Protein AF-0000000066051427 (afdb_homodimer)

Organism: Salinispora tropica (strain ATCC BAA-916 / DSM 44818 / JCM 13857 / NBRC 105044 / CNB-440) (NCBI:txid369723)

Radius of gyration: 18.46 Å; Cα contacts (8 Å, |Δi|>4): 337; chains: 2; bounding box: 32×56×47 Å

InterPro domains:
  IPR006027 NusB/RsmB/TIM44 [PF01029] (5-131)
  IPR011605 NusB antitermination factor [MF_00073] (2-135)
  IPR011605 NusB antitermination factor [PTHR11078] (44-132)
  IPR011605 NusB antitermination factor [TIGR01951] (4-132)
  IPR035926 NusB-like superfamily [G3DSA:1.10.940.10] (2-136)
  IPR035926 NusB-like superfamily [SSF48013] (4-130)

pLDDT: mean 93.4, std 7.74, range [59.66, 98.81]

Sequence (272 aa):
MPARRKARKRALDVLFEADLRGRPPVEVLAGYVERIEKPRPEHLGYAVGLVEGVAARLDRVDELIASYAEGWTLDRMPTVDRNLARIAVYELLYVDEIDDAVAISEAVELARQMSTDDSPRFLNGLLGRIAEYATRMPARRKARKRALDVLFEADLRGRPPVEVLAGYVERIEKPRPEHLGYAVGLVEGVAARLDRVDELIASYAEGWTLDRMPTVDRNLARIAVYELLYVDEIDDAVAISEAVELARQMSTDDSPRFLNGLLGRIAEYATR

Nearest PDB structures (foldseek):
  1eyv-assembly1_A  TM=9.218E-01  e=2.833E-09  Mycobacterium tuberculosis
  1tzw-assembly1_A  TM=9.018E-01  e=1.949E-07  Thermotoga maritima
  3imq-assembly1_A  TM=9.101E-01  e=1.539E-06  Escherichia coli K-12
  4eya-assembly1_A  TM=8.721E-01  e=3.096E-05  Aquifex aeolicus VF5
  2jr0-assembly1_A  TM=8.086E-01  e=7.505E-05  Aquifex aeolicus

Solvent-accessible surface area (backbone atoms only — not comparable to full-atom values): 14466 Å² total; per-residue (Å²): 128,60,54,66,60,56,13,50,48,52,25,45,45,39,48,48,44,12,63,71,67,71,47,61,41,61,64,43,40,53,47,51,58,72,37,52,61,80,81,62,62,85,34,48,64,57,16,50,49,48,41,48,50,34,60,75,39,39,69,61,46,49,49,52,52,39,72,56,34,78,100,44,55,66,87,63,41,29,47,64,58,46,46,40,48,40,52,30,49,41,37,56,69,73,36,84,89,51,54,58,70,55,41,45,50,52,38,22,52,52,25,59,75,44,34,41,89,58,38,26,61,50,48,42,53,37,48,49,50,42,54,64,61,67,61,94,130,59,54,67,58,55,13,50,49,52,26,45,43,38,49,49,45,12,63,71,68,71,46,61,42,63,64,45,40,54,46,53,57,72,37,52,60,80,81,61,62,85,34,47,62,58,15,50,48,49,42,50,50,35,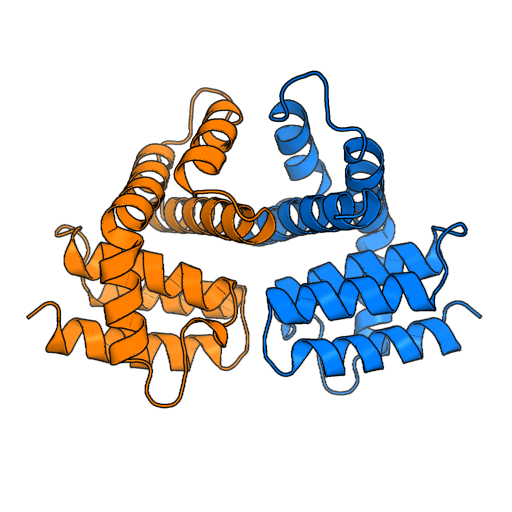58,76,40,39,70,62,48,49,47,53,52,40,72,55,32,78,99,45,55,66,87,61,39,27,46,65,57,45,46,40,49,41,53,31,49,42,36,57,70,72,35,83,89,51,54,59,69,54,40,45,49,52,38,22,53,53,24,60,76,43,35,40,88,58,38,26,62,50,47,43,54,37,48,49,52,43,55,64,63,66,60,97

Secondary structure (DSSP, 8-state):
--HHHHHHHHHHHHHHHHHHHT--HHHHHHHHHHHSPSSPPTTHHHHHHHHHHHHHTHHHHHHHHHHHSTT--GGGS-HHHHHHHHHHHHHHHH-TTS-HHHHHHHHHHHHHHHS-TTHHHHHHHHHHHHHHHT--/--HHHHHHHHHHHHHHHHHHHT--HHHHHHHHHHHSPSSPPTTHHHHHHHHHHHHHTHHHHHHHHHHHSTT--GGGS-HHHHHHHHHHHHHHHH-TTS-HHHHHHHHHHHHHHHS-TTHHHHHHHHHHHHHHHT--

Foldseek 3Di:
DDLQLVLLVLLLVLQLVCVVVVHQSLVSLVVVVVPADPPHDPSPVVSNVLSVLLSVCVVVLLVLLQVQQPPDHLVPDDSSLSSLSSSLLSCLAPPVVDDNVRSQVSSLVVCVVPHDPCSNVSSNRSSVVCSVPPSD/DDLQLVLLVLLLVLQLVCVVVVHQSLVSLVVVVVPADPPHDPSPVVSNVLSVLLSVCVVVLQVLLQVQQPPDHLVPDDSSLSSLSSSLLSCLAPPVVDDNVRSQVSSLVVCVVPHDPCSNVSSNRSSVVCSVPPSD

Structure (mmCIF, N/CA/C/O backbone):
data_AF-0000000066051427-model_v1
#
loop_
_entity.id
_entity.type
_entity.pdbx_description
1 polymer 'Transcription antitermination protein NusB'
#
loop_
_atom_site.group_PDB
_atom_site.id
_atom_site.type_symbol
_atom_site.label_atom_id
_atom_site.label_alt_id
_atom_site.label_comp_id
_atom_site.label_asym_id
_atom_site.label_entity_id
_atom_site.label_seq_id
_atom_site.pdbx_PDB_ins_code
_atom_site.Cartn_x
_atom_site.Cartn_y
_atom_site.Cartn_z
_atom_site.occupancy
_atom_site.B_iso_or_equiv
_atom_site.auth_seq_id
_atom_site.auth_comp_id
_atom_site.auth_asym_id
_atom_site.auth_atom_id
_atom_site.pdbx_PDB_model_num
ATOM 1 N N . MET A 1 1 ? -18.047 7.895 4.402 1 63.5 1 MET A N 1
ATOM 2 C CA . MET A 1 1 ? -16.75 8.398 4.844 1 63.5 1 MET A CA 1
ATOM 3 C C . MET A 1 1 ? -16.641 9.898 4.605 1 63.5 1 MET A C 1
ATOM 5 O O . MET A 1 1 ? -17.109 10.406 3.586 1 63.5 1 MET A O 1
ATOM 9 N N . PRO A 1 2 ? -16.125 10.609 5.621 1 77.31 2 PRO A N 1
ATOM 10 C CA . PRO A 1 2 ? -15.953 12.047 5.406 1 77.31 2 PRO A CA 1
ATOM 11 C C . PRO A 1 2 ? -15.047 12.359 4.219 1 77.31 2 PRO A C 1
ATOM 13 O O . PRO A 1 2 ? -14.141 11.578 3.902 1 77.31 2 PRO A O 1
ATOM 16 N N . ALA A 1 3 ? -15.297 13.375 3.623 1 83.94 3 ALA A N 1
ATOM 17 C CA . ALA A 1 3 ? -14.633 13.789 2.389 1 83.94 3 ALA A CA 1
ATOM 18 C C . ALA A 1 3 ? -13.117 13.844 2.564 1 83.94 3 ALA A C 1
ATOM 20 O O . ALA A 1 3 ? -12.375 13.375 1.701 1 83.94 3 ALA A O 1
ATOM 21 N N . ARG A 1 4 ? -12.734 14.375 3.65 1 90.94 4 ARG A N 1
ATOM 22 C CA . ARG A 1 4 ? -11.297 14.5 3.871 1 90.94 4 ARG A CA 1
ATOM 23 C C . ARG A 1 4 ? -10.648 13.133 4.08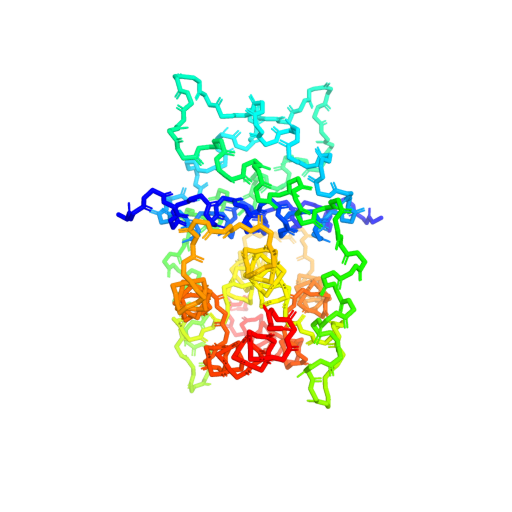6 1 90.94 4 ARG A C 1
ATOM 25 O O . ARG A 1 4 ? -9.492 12.922 3.719 1 90.94 4 ARG A O 1
ATOM 32 N N . ARG A 1 5 ? -11.297 12.195 4.711 1 94.38 5 ARG A N 1
ATOM 33 C CA . ARG A 1 5 ? -10.773 10.844 4.871 1 94.38 5 ARG A CA 1
ATOM 34 C C . ARG A 1 5 ? -10.57 10.164 3.52 1 94.38 5 ARG A C 1
ATOM 36 O O . ARG A 1 5 ? -9.547 9.516 3.295 1 94.38 5 ARG A O 1
ATOM 43 N N . LYS A 1 6 ? -11.531 10.305 2.611 1 94.69 6 LYS A N 1
ATOM 44 C CA . LYS A 1 6 ? -11.398 9.766 1.259 1 94.69 6 LYS A CA 1
ATOM 45 C C . LYS A 1 6 ? -10.195 10.383 0.543 1 94.69 6 LYS A C 1
ATOM 47 O O . LYS A 1 6 ? -9.484 9.695 -0.19 1 94.69 6 LYS A O 1
ATOM 52 N N . ALA A 1 7 ? -10.008 11.672 0.758 1 96.69 7 ALA A N 1
ATOM 53 C CA . ALA A 1 7 ? -8.867 12.375 0.161 1 96.69 7 ALA A CA 1
ATOM 54 C C . ALA A 1 7 ? -7.547 11.82 0.685 1 96.69 7 ALA A C 1
ATOM 56 O O . ALA A 1 7 ? -6.598 11.641 -0.079 1 96.69 7 ALA A O 1
ATOM 57 N N . ARG A 1 8 ? -7.508 11.562 1.977 1 98.19 8 ARG A N 1
ATOM 58 C CA . ARG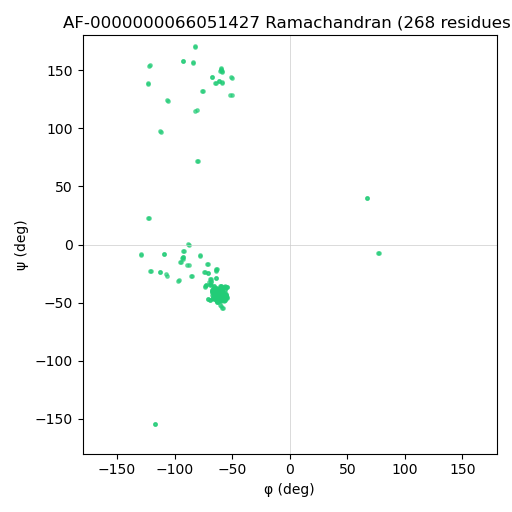 A 1 8 ? -6.309 10.984 2.574 1 98.19 8 ARG A CA 1
ATOM 59 C C . ARG A 1 8 ? -6.016 9.602 1.993 1 98.19 8 ARG A C 1
ATOM 61 O O . ARG A 1 8 ? -4.859 9.258 1.746 1 98.19 8 ARG A O 1
ATOM 68 N N . LYS A 1 9 ? -7.035 8.82 1.784 1 97.38 9 LYS A N 1
ATOM 69 C CA . LYS A 1 9 ? -6.867 7.504 1.182 1 97.38 9 LYS A CA 1
ATOM 70 C C . LYS A 1 9 ? -6.305 7.613 -0.234 1 97.38 9 LYS A C 1
ATOM 72 O O . LYS A 1 9 ? -5.414 6.852 -0.615 1 97.38 9 LYS A O 1
ATOM 77 N N . ARG A 1 10 ? -6.812 8.562 -1.004 1 95.56 10 ARG A N 1
ATOM 78 C CA . ARG A 1 10 ? -6.312 8.766 -2.359 1 95.56 10 ARG A CA 1
ATOM 79 C C . ARG A 1 10 ? -4.859 9.227 -2.344 1 95.56 10 ARG A C 1
ATOM 81 O O . ARG A 1 10 ? -4.051 8.781 -3.164 1 95.56 10 ARG A O 1
ATOM 88 N N . ALA A 1 11 ? -4.555 10.141 -1.431 1 98.38 11 ALA A N 1
ATOM 89 C CA . ALA A 1 11 ? -3.172 10.594 -1.302 1 98.38 11 ALA A CA 1
ATOM 90 C C . ALA A 1 11 ? -2.246 9.438 -0.941 1 98.38 11 ALA A C 1
ATOM 92 O O . ALA A 1 11 ? -1.155 9.305 -1.503 1 98.38 11 ALA A O 1
ATOM 93 N N . LEU A 1 12 ? -2.73 8.57 0.003 1 98.62 12 LEU A N 1
ATOM 94 C CA . LEU A 1 12 ? -1.96 7.395 0.397 1 98.62 12 LEU A CA 1
ATOM 95 C C . LEU A 1 12 ? -1.717 6.477 -0.797 1 98.62 12 LEU A C 1
ATOM 97 O O . LEU A 1 12 ? -0.614 5.953 -0.966 1 98.62 12 LEU A O 1
ATOM 101 N N . ASP A 1 13 ? -2.715 6.285 -1.609 1 96.81 13 ASP A N 1
ATOM 102 C CA . ASP A 1 13 ? -2.594 5.445 -2.797 1 96.81 13 ASP A CA 1
ATOM 103 C C . ASP A 1 13 ? -1.515 5.977 -3.738 1 96.81 13 ASP A C 1
ATOM 105 O O . ASP A 1 13 ? -0.667 5.219 -4.211 1 96.81 13 ASP A O 1
ATOM 109 N N . VAL A 1 14 ? -1.503 7.281 -3.98 1 97 14 VAL A N 1
ATOM 110 C CA . VAL A 1 14 ? -0.553 7.91 -4.895 1 97 14 VAL A CA 1
ATOM 111 C C . VAL A 1 14 ? 0.861 7.793 -4.328 1 97 14 VAL A C 1
ATOM 113 O O . VAL A 1 14 ? 1.798 7.445 -5.055 1 97 14 VAL A O 1
ATOM 116 N N . LEU A 1 15 ? 1.021 8.102 -3.043 1 98.5 15 LEU A N 1
ATOM 117 C CA . LEU A 1 15 ? 2.344 8.055 -2.428 1 98.5 15 LEU A CA 1
ATOM 118 C C . LEU A 1 15 ? 2.871 6.621 -2.393 1 98.5 15 LEU A C 1
ATOM 120 O O . LEU A 1 15 ? 4.062 6.391 -2.605 1 98.5 15 LEU A O 1
ATOM 124 N N . PHE A 1 16 ? 2.016 5.637 -2.156 1 98.12 16 PHE A N 1
ATOM 125 C CA . PHE A 1 16 ? 2.389 4.23 -2.17 1 98.12 16 PHE A CA 1
ATOM 126 C C . PHE A 1 16 ? 2.863 3.807 -3.555 1 98.12 16 PHE A C 1
ATOM 128 O O . PHE A 1 16 ? 3.896 3.15 -3.689 1 98.12 16 PHE A O 1
ATOM 135 N N . GLU A 1 17 ? 2.055 4.16 -4.551 1 96.62 17 GLU A N 1
ATOM 136 C CA . GLU A 1 17 ? 2.432 3.844 -5.926 1 96.62 17 GLU A CA 1
ATOM 137 C C . GLU A 1 17 ? 3.779 4.465 -6.285 1 96.62 17 GLU A C 1
ATOM 139 O O . GLU A 1 17 ? 4.59 3.846 -6.973 1 96.62 17 GLU A O 1
ATOM 144 N N . ALA A 1 18 ? 3.984 5.707 -5.855 1 97.12 18 ALA A N 1
ATOM 145 C CA . ALA A 1 18 ? 5.258 6.379 -6.094 1 97.12 18 ALA A CA 1
ATOM 146 C C . ALA A 1 18 ? 6.418 5.578 -5.504 1 97.12 18 ALA A C 1
ATOM 148 O O . ALA A 1 18 ? 7.453 5.402 -6.152 1 97.12 18 ALA A O 1
ATOM 149 N N . ASP A 1 19 ? 6.25 5.07 -4.289 1 95.94 19 ASP A N 1
ATOM 150 C CA . ASP A 1 19 ? 7.262 4.234 -3.65 1 95.94 19 ASP A CA 1
ATOM 151 C C . ASP A 1 19 ? 7.488 2.945 -4.438 1 95.94 19 ASP A C 1
ATOM 153 O O . ASP A 1 19 ? 8.633 2.525 -4.633 1 95.94 19 ASP A O 1
ATOM 157 N N . LEU A 1 20 ? 6.395 2.348 -4.875 1 95.12 20 LEU A N 1
ATOM 158 C CA . LEU A 1 20 ? 6.453 1.096 -5.621 1 95.12 20 LEU A CA 1
ATOM 159 C C . LEU A 1 20 ? 7.258 1.268 -6.906 1 95.12 20 LEU A C 1
ATOM 161 O O . LEU A 1 20 ? 8.023 0.377 -7.289 1 95.12 20 LEU A O 1
ATOM 165 N N . ARG A 1 21 ? 7.078 2.391 -7.484 1 92.06 21 ARG A N 1
ATOM 166 C CA . ARG A 1 21 ? 7.645 2.613 -8.812 1 92.06 21 ARG A CA 1
ATOM 167 C C . ARG A 1 21 ? 9 3.307 -8.719 1 92.06 21 ARG A C 1
ATOM 169 O O . ARG A 1 21 ? 9.734 3.375 -9.703 1 92.06 21 ARG A O 1
ATOM 176 N N . GLY A 1 22 ? 9.297 3.84 -7.59 1 94.25 22 GLY A N 1
ATOM 177 C CA . GLY A 1 22 ? 10.508 4.633 -7.469 1 94.25 22 GLY A CA 1
ATOM 178 C C . GLY A 1 22 ? 10.461 5.918 -8.266 1 94.25 22 GLY A C 1
ATOM 179 O O . GLY A 1 22 ? 11.43 6.262 -8.961 1 94.25 22 GLY A O 1
ATOM 180 N N . ARG A 1 23 ? 9.32 6.602 -8.281 1 94.62 23 ARG A N 1
ATOM 181 C CA . ARG A 1 23 ? 9.109 7.855 -9 1 94.62 23 ARG A CA 1
ATOM 182 C C . ARG A 1 23 ? 8.672 8.969 -8.055 1 94.62 23 ARG A C 1
ATOM 184 O O . ARG A 1 23 ? 8.125 8.695 -6.98 1 94.62 23 ARG A O 1
ATOM 191 N N . PRO A 1 24 ? 8.961 10.219 -8.445 1 96.5 24 PRO A N 1
ATOM 192 C CA . PRO A 1 24 ? 8.445 11.312 -7.625 1 96.5 24 PRO A CA 1
ATOM 193 C C . PRO A 1 24 ? 6.922 11.305 -7.508 1 96.5 24 PRO A C 1
ATOM 195 O O . PRO A 1 24 ? 6.227 11.094 -8.5 1 96.5 24 PRO A O 1
ATOM 198 N N . PRO A 1 25 ? 6.398 11.578 -6.363 1 98 25 PRO A N 1
ATOM 199 C CA . PRO A 1 25 ? 4.949 11.531 -6.152 1 98 25 PRO A CA 1
ATOM 200 C C . PRO A 1 25 ? 4.18 12.398 -7.141 1 98 25 PRO A C 1
ATOM 202 O O . PRO A 1 25 ? 3.1 12.016 -7.598 1 98 25 PRO A O 1
ATOM 205 N N . VAL A 1 26 ? 4.738 13.547 -7.488 1 97.19 26 VAL A N 1
ATOM 206 C CA . VAL A 1 26 ? 4.023 14.484 -8.344 1 97.19 26 VAL A CA 1
ATOM 207 C C . VAL A 1 26 ? 3.877 13.898 -9.75 1 97.19 26 VAL A C 1
ATOM 209 O O . VAL A 1 26 ? 2.887 14.156 -10.438 1 97.19 26 VAL A O 1
ATOM 212 N N . GLU A 1 27 ? 4.828 13.102 -10.203 1 94.69 27 GLU A N 1
ATOM 213 C CA . GLU A 1 27 ? 4.719 12.422 -11.492 1 94.69 27 GLU A CA 1
ATOM 214 C C . GLU A 1 27 ? 3.609 11.375 -11.469 1 94.69 27 GLU A C 1
ATOM 216 O O . GLU A 1 27 ? 2.834 11.266 -12.422 1 94.69 27 GLU A O 1
ATOM 221 N N . VAL A 1 28 ? 3.551 10.641 -10.43 1 94.25 28 VAL A N 1
ATOM 222 C CA . VAL A 1 28 ? 2.514 9.633 -10.266 1 94.25 28 VAL A CA 1
ATOM 223 C C . VAL A 1 28 ? 1.147 10.305 -10.156 1 94.25 28 VAL A C 1
ATOM 225 O O . VAL A 1 28 ? 0.166 9.828 -10.734 1 94.25 28 VAL A O 1
ATOM 228 N N . LEU A 1 29 ? 1.107 11.438 -9.445 1 95.62 29 LEU A N 1
ATOM 229 C CA . LEU A 1 29 ? -0.121 12.195 -9.242 1 95.62 29 LEU A CA 1
ATOM 230 C C . LEU A 1 29 ? -0.705 12.648 -10.578 1 95.62 29 LEU A C 1
ATOM 232 O O . LEU A 1 29 ? -1.922 12.602 -10.773 1 95.62 29 LEU A O 1
ATOM 236 N N . ALA A 1 30 ? 0.135 13.125 -11.445 1 90.75 30 ALA A N 1
ATOM 237 C CA . ALA A 1 30 ? -0.317 13.609 -12.742 1 90.75 30 ALA A CA 1
ATOM 238 C C . ALA A 1 30 ? -1.083 12.523 -13.5 1 90.75 30 ALA A C 1
ATOM 240 O O . ALA A 1 30 ? -2.17 12.773 -14.023 1 90.75 30 ALA A O 1
ATOM 241 N N . GLY A 1 31 ? -0.517 11.359 -13.531 1 84.19 31 GLY A N 1
ATOM 242 C CA . GLY A 1 31 ? -1.201 10.242 -14.172 1 84.19 31 GLY A CA 1
ATOM 243 C C . GLY A 1 31 ? -2.471 9.828 -13.453 1 84.19 31 GLY A C 1
ATOM 244 O O . GLY A 1 31 ? -3.461 9.469 -14.086 1 84.19 31 GLY A O 1
ATOM 245 N N . TYR A 1 32 ? -2.436 9.914 -12.164 1 86.38 32 TYR A N 1
ATOM 246 C CA . TYR A 1 32 ? -3.568 9.555 -11.32 1 86.38 32 TYR A CA 1
ATOM 247 C C . TYR A 1 32 ? -4.766 10.461 -11.602 1 86.38 32 TYR A C 1
ATOM 249 O O . TYR A 1 32 ? -5.887 9.977 -11.758 1 86.38 32 TYR A O 1
ATOM 257 N N . VAL A 1 33 ? -4.535 11.766 -11.641 1 87.25 33 VAL A N 1
ATOM 258 C CA . VAL A 1 33 ? -5.59 12.75 -11.836 1 87.25 33 VAL A CA 1
ATOM 259 C C . VAL A 1 33 ? -6.176 12.609 -13.234 1 87.25 33 VAL A C 1
ATOM 261 O O . VAL A 1 33 ? -7.387 12.75 -13.422 1 87.25 33 VAL A O 1
ATOM 264 N N . GLU A 1 34 ? -5.398 12.359 -14.125 1 79.81 34 GLU A N 1
ATOM 265 C CA . GLU A 1 34 ? -5.844 12.211 -15.508 1 79.81 34 GLU A CA 1
ATOM 266 C C . GLU A 1 34 ? -6.789 11.016 -15.656 1 79.81 34 GLU A C 1
ATOM 268 O O . GLU A 1 34 ? -7.664 11.016 -16.516 1 79.81 34 GLU A O 1
ATOM 273 N N . ARG A 1 35 ? -6.676 10.086 -14.656 1 71.5 35 ARG A N 1
ATOM 274 C CA . ARG A 1 35 ? -7.418 8.828 -14.727 1 71.5 35 ARG A CA 1
ATOM 275 C C . ARG A 1 35 ? -8.812 8.984 -14.117 1 71.5 35 ARG A C 1
ATOM 277 O O . ARG A 1 35 ? -9.688 8.148 -14.336 1 71.5 35 ARG A O 1
ATOM 284 N N . ILE A 1 36 ? -8.953 10.008 -13.375 1 76.62 36 ILE A N 1
ATOM 285 C CA . ILE A 1 36 ? -10.227 10.172 -12.68 1 76.62 36 ILE A CA 1
ATOM 286 C C . ILE A 1 36 ? -11.25 10.797 -13.625 1 76.62 36 ILE A C 1
ATOM 288 O O . ILE A 1 36 ? -11.016 11.875 -14.172 1 76.62 36 ILE A O 1
ATOM 292 N N . GLU A 1 37 ? -12.203 9.938 -13.844 1 72 37 GLU A N 1
ATOM 293 C CA . GLU A 1 37 ? -13.25 10.406 -14.742 1 72 37 GLU A CA 1
ATOM 294 C C . GLU A 1 37 ? -13.93 11.656 -14.195 1 72 37 GLU A C 1
ATOM 296 O O . GLU A 1 37 ? -14.023 11.836 -12.977 1 72 37 GLU A O 1
ATOM 301 N N . LYS A 1 38 ? -14.375 12.43 -15.156 1 75.25 38 LYS A N 1
ATOM 302 C CA . LYS A 1 38 ? -15.18 13.586 -14.781 1 75.25 38 LYS A CA 1
ATOM 303 C C . LYS A 1 38 ? -16.641 13.203 -14.578 1 75.25 38 LYS A C 1
ATOM 305 O O . LYS A 1 38 ? -17.156 12.312 -15.266 1 75.25 38 LYS A O 1
ATOM 310 N N . PRO A 1 39 ? -17.406 13.977 -13.797 1 78.69 39 PRO A N 1
ATOM 311 C CA . PRO A 1 39 ? -16.891 15.031 -12.93 1 78.69 39 PRO A CA 1
ATOM 312 C C . PRO A 1 39 ? -16.016 14.492 -11.805 1 78.69 39 PRO A C 1
ATOM 314 O O . PRO A 1 39 ? -16.297 13.438 -11.242 1 78.69 39 PRO A O 1
ATOM 317 N N . ARG A 1 40 ? -15.047 15.102 -11.547 1 85 40 ARG A N 1
ATOM 318 C CA . ARG A 1 40 ? -14.086 14.695 -10.523 1 85 40 ARG A CA 1
ATOM 319 C C . ARG A 1 40 ? -14.695 14.789 -9.125 1 85 40 ARG A C 1
ATOM 321 O O . ARG A 1 40 ? -15.484 15.695 -8.852 1 85 40 ARG A O 1
ATOM 328 N N . PRO A 1 41 ? -14.289 13.836 -8.336 1 85.5 41 PRO A N 1
ATOM 329 C CA . PRO A 1 41 ? -14.82 13.883 -6.977 1 85.5 41 PRO A CA 1
ATOM 330 C C . PRO A 1 41 ? -14.453 15.172 -6.242 1 85.5 41 PRO A C 1
ATOM 332 O O . PRO A 1 41 ? -13.375 15.734 -6.473 1 85.5 41 PRO A O 1
ATOM 335 N N . GLU A 1 42 ? -15.305 15.539 -5.332 1 83.94 42 GLU A N 1
ATOM 336 C CA . GLU A 1 42 ? -15.141 16.781 -4.59 1 83.94 42 GLU A CA 1
ATOM 337 C C . GLU A 1 42 ? -13.875 16.75 -3.738 1 83.94 42 GLU A C 1
ATOM 339 O O . GLU A 1 42 ? -13.242 17.797 -3.523 1 83.94 42 GLU A O 1
ATOM 344 N N . HIS A 1 43 ? -13.523 15.555 -3.355 1 90.25 43 HIS A N 1
ATOM 345 C CA . HIS A 1 43 ? -12.414 15.453 -2.418 1 90.25 43 HIS A CA 1
ATOM 346 C C . HIS A 1 43 ? -11.078 15.383 -3.154 1 90.25 43 HIS A C 1
ATOM 348 O O . HIS A 1 43 ? -10.023 15.359 -2.525 1 90.25 43 HIS A O 1
ATOM 354 N N . LEU A 1 44 ? -11.094 15.422 -4.469 1 92.56 44 LEU A N 1
ATOM 355 C CA . LEU A 1 44 ? -9.883 15.25 -5.258 1 92.56 44 LEU A CA 1
ATOM 356 C C . LEU A 1 44 ? -8.914 16.406 -5.023 1 92.56 44 LEU A C 1
ATOM 358 O O . LEU A 1 44 ? -7.695 16.203 -4.969 1 92.56 44 LEU A O 1
ATOM 362 N N . GLY A 1 45 ? -9.469 17.641 -4.938 1 94.25 45 GLY A N 1
ATOM 363 C CA . GLY A 1 45 ? -8.633 18.797 -4.703 1 94.25 45 GLY A CA 1
ATOM 364 C C . GLY A 1 45 ? -7.762 18.672 -3.467 1 94.25 45 GLY A C 1
ATOM 365 O O . GLY A 1 45 ? -6.566 18.984 -3.506 1 94.25 45 GLY A O 1
ATOM 366 N N . TYR A 1 46 ? -8.391 18.219 -2.418 1 96.62 46 TYR A N 1
ATOM 367 C CA . TYR A 1 46 ? -7.637 18.062 -1.18 1 96.62 46 TYR A CA 1
ATOM 368 C C . TYR A 1 46 ? -6.594 16.969 -1.304 1 96.62 46 TYR A C 1
ATOM 370 O O . TYR A 1 46 ? -5.48 17.094 -0.787 1 96.62 46 TYR A O 1
ATOM 378 N N . ALA A 1 47 ? -6.879 15.828 -1.96 1 97.19 47 ALA A N 1
ATOM 379 C CA . ALA A 1 47 ? -5.918 14.75 -2.191 1 97.19 47 ALA A CA 1
ATOM 380 C C . ALA A 1 47 ? -4.707 15.258 -2.973 1 97.19 47 ALA A C 1
ATOM 382 O O . ALA A 1 47 ? -3.566 14.938 -2.629 1 97.19 47 ALA A O 1
ATOM 383 N N . VAL A 1 48 ? -5.008 16.047 -4 1 97.31 48 VAL A N 1
ATOM 384 C CA . VAL A 1 48 ? -3.949 16.641 -4.816 1 97.31 48 VAL A CA 1
ATOM 385 C C . VAL A 1 48 ? -3.078 17.547 -3.953 1 97.31 48 VAL A C 1
ATOM 387 O O . VAL A 1 48 ? -1.848 17.469 -4.008 1 97.31 48 VAL A O 1
ATOM 390 N N . GLY A 1 49 ? -3.74 18.359 -3.17 1 97.81 49 GLY A N 1
ATOM 391 C CA . GLY A 1 49 ? -3.016 19.234 -2.268 1 97.81 49 GLY A CA 1
ATOM 392 C C . GLY A 1 49 ? -2.127 18.5 -1.291 1 97.81 49 GLY A C 1
ATOM 393 O O . GLY A 1 49 ? -0.997 18.906 -1.027 1 97.81 49 GLY A O 1
ATOM 394 N N . LEU A 1 50 ? -2.596 17.375 -0.769 1 98.5 50 LEU A N 1
ATOM 395 C CA . LEU A 1 50 ? -1.821 16.562 0.167 1 98.5 50 LEU A CA 1
ATOM 396 C C . LEU A 1 50 ? -0.576 15.992 -0.506 1 98.5 50 LEU A C 1
ATOM 398 O O . LEU A 1 50 ? 0.525 16.078 0.04 1 98.5 50 LEU A O 1
ATOM 402 N N . VAL A 1 51 ? -0.75 15.422 -1.712 1 98.75 51 VAL A N 1
ATOM 403 C CA . VAL A 1 51 ? 0.362 14.781 -2.412 1 98.75 51 VAL A CA 1
ATOM 404 C C . VAL A 1 51 ? 1.394 15.836 -2.807 1 98.75 51 VAL A C 1
ATOM 406 O O . VAL A 1 51 ? 2.592 15.664 -2.578 1 98.75 51 VAL A O 1
ATOM 409 N N . GLU A 1 52 ? 0.952 16.969 -3.361 1 98.69 52 GLU A N 1
ATOM 410 C CA . GLU A 1 52 ? 1.851 18.047 -3.764 1 98.69 52 GLU A CA 1
ATOM 411 C C . GLU A 1 52 ? 2.559 18.641 -2.555 1 98.69 52 GLU A C 1
ATOM 413 O O . GLU A 1 52 ? 3.75 18.953 -2.617 1 98.69 52 GLU A O 1
ATOM 418 N N . GLY A 1 53 ? 1.791 18.875 -1.504 1 98.69 53 GLY A N 1
ATOM 419 C CA . GLY A 1 53 ? 2.365 19.422 -0.286 1 98.69 53 GLY A CA 1
ATOM 420 C C . GLY A 1 53 ? 3.445 18.547 0.315 1 98.69 53 GLY A C 1
ATOM 421 O O . GLY A 1 53 ? 4.535 19.016 0.634 1 98.69 53 GLY A O 1
ATOM 422 N N . VAL A 1 54 ? 3.166 17.219 0.465 1 98.81 54 VAL A N 1
ATOM 423 C CA . VAL A 1 54 ? 4.145 16.266 0.981 1 98.81 54 VAL A CA 1
ATOM 424 C C . VAL A 1 54 ? 5.375 16.25 0.078 1 98.81 54 VAL A C 1
ATOM 426 O O . VAL A 1 54 ? 6.508 16.312 0.562 1 98.81 54 VAL A O 1
ATOM 429 N N . ALA A 1 55 ? 5.152 16.203 -1.238 1 98.69 55 ALA A N 1
ATOM 430 C CA . ALA A 1 55 ? 6.254 16.156 -2.199 1 98.69 55 ALA A CA 1
ATOM 431 C C . ALA A 1 55 ? 7.133 17.391 -2.102 1 98.69 55 ALA A C 1
ATOM 433 O O . ALA A 1 55 ? 8.359 17.297 -2.152 1 98.69 55 ALA A O 1
ATOM 434 N N . ALA A 1 56 ? 6.555 18.547 -1.936 1 98.44 56 ALA A N 1
ATOM 435 C CA . ALA A 1 56 ? 7.273 19.828 -1.915 1 98.44 56 ALA A CA 1
ATOM 436 C C . ALA A 1 56 ? 8.109 19.969 -0.648 1 98.44 56 ALA A C 1
ATOM 438 O O . ALA A 1 56 ? 9.094 20.703 -0.626 1 98.44 56 ALA A O 1
ATOM 439 N N . ARG A 1 57 ? 7.727 19.266 0.414 1 98.06 57 ARG A N 1
ATOM 440 C CA . ARG A 1 57 ? 8.391 19.406 1.705 1 98.06 57 ARG A CA 1
ATOM 441 C C . ARG A 1 57 ? 8.93 18.062 2.197 1 98.06 57 ARG A C 1
ATOM 443 O O . ARG A 1 57 ? 9.047 17.844 3.402 1 98.06 57 ARG A O 1
ATOM 450 N N . LEU A 1 58 ? 9.133 17.188 1.324 1 98 58 LEU A N 1
ATOM 451 C CA . LEU A 1 58 ? 9.438 15.789 1.652 1 98 58 LEU A CA 1
ATOM 452 C C . LEU A 1 58 ? 10.648 15.703 2.57 1 98 58 LEU A C 1
ATOM 454 O O . LEU A 1 58 ? 10.648 14.938 3.539 1 98 58 LEU A O 1
ATOM 458 N N . ASP A 1 59 ? 11.703 16.469 2.277 1 97.19 59 ASP A N 1
ATOM 459 C CA . ASP A 1 59 ? 12.922 16.438 3.082 1 97.19 59 ASP A CA 1
ATOM 460 C C . ASP A 1 59 ? 12.641 16.844 4.523 1 97.19 59 ASP A C 1
ATOM 462 O O . ASP A 1 59 ? 13.094 16.188 5.465 1 97.19 59 ASP A O 1
ATOM 466 N N . ARG A 1 60 ? 11.945 17.906 4.699 1 96.94 60 ARG A N 1
ATOM 467 C CA . ARG A 1 60 ? 11.609 18.406 6.035 1 96.94 60 ARG A CA 1
ATOM 468 C C . ARG A 1 60 ? 10.688 17.438 6.762 1 96.94 60 ARG A C 1
ATOM 470 O O . ARG A 1 60 ? 10.867 17.172 7.949 1 96.94 60 ARG A O 1
ATOM 477 N N . VAL A 1 61 ? 9.688 16.953 6.078 1 97.81 61 VAL A N 1
ATOM 478 C CA . VAL A 1 61 ? 8.727 16 6.633 1 97.81 61 VAL A CA 1
ATOM 479 C C . VAL A 1 61 ? 9.461 14.742 7.09 1 97.81 61 VAL A C 1
ATOM 481 O O . VAL A 1 61 ? 9.281 14.281 8.219 1 97.81 61 VAL A O 1
ATOM 484 N N . ASP A 1 62 ? 10.352 14.242 6.254 1 97.12 62 ASP A N 1
ATOM 485 C CA . ASP A 1 62 ? 11.102 13.031 6.574 1 97.12 62 ASP A CA 1
ATOM 486 C C . ASP A 1 62 ? 12.062 13.273 7.738 1 97.12 62 ASP A C 1
ATOM 488 O O . ASP A 1 62 ? 12.273 12.391 8.57 1 97.12 62 ASP A O 1
ATOM 492 N N . GLU A 1 63 ? 12.68 14.406 7.723 1 95.88 63 GLU A N 1
ATOM 493 C CA . GLU A 1 63 ? 13.586 14.758 8.812 1 95.88 63 GLU A CA 1
ATOM 494 C C . GLU A 1 63 ? 12.859 14.758 10.156 1 95.88 63 GLU A C 1
ATOM 496 O O . GLU A 1 63 ? 13.391 14.25 11.148 1 95.88 63 GLU A O 1
ATOM 501 N N . LEU A 1 64 ? 11.672 15.312 10.234 1 96.25 64 LEU A N 1
ATOM 502 C CA . LEU A 1 64 ? 10.891 15.344 11.469 1 96.25 64 LEU A CA 1
ATOM 503 C C . LEU A 1 64 ? 10.5 13.938 11.906 1 96.25 64 LEU A C 1
ATOM 505 O O . LEU A 1 64 ? 10.617 13.594 13.086 1 96.25 64 LEU A O 1
ATOM 509 N N . ILE A 1 65 ? 10.016 13.133 10.961 1 97.38 65 ILE A N 1
ATOM 510 C CA . ILE A 1 65 ? 9.641 11.758 11.281 1 97.38 65 ILE A CA 1
ATOM 511 C C . ILE A 1 65 ? 10.844 11.008 11.836 1 97.38 65 ILE A C 1
ATOM 513 O O . ILE A 1 65 ? 10.75 10.359 12.883 1 97.38 65 ILE A O 1
ATOM 517 N N . ALA A 1 66 ? 11.977 11.141 11.164 1 95.31 66 ALA A N 1
ATOM 518 C CA . ALA A 1 66 ? 13.188 10.438 11.586 1 95.31 66 ALA A CA 1
ATOM 519 C C . ALA A 1 66 ? 13.633 10.906 12.969 1 95.31 66 ALA A C 1
ATOM 521 O O . ALA A 1 66 ? 14.109 10.102 13.773 1 95.31 66 ALA A O 1
ATOM 522 N N . SER A 1 67 ? 13.516 12.18 13.25 1 93.81 67 SER A N 1
ATOM 523 C CA . SER A 1 67 ? 13.992 12.766 14.492 1 93.81 67 SER A CA 1
ATOM 524 C C . SER A 1 67 ? 13.164 12.297 15.68 1 93.81 67 SER A C 1
ATOM 526 O O . SER A 1 67 ? 13.68 12.164 16.797 1 93.81 67 SER A O 1
ATOM 528 N N . TYR A 1 68 ? 11.883 11.984 15.453 1 94.19 68 TYR A N 1
ATOM 529 C CA . TYR A 1 68 ? 10.992 11.695 16.578 1 94.19 68 TYR A CA 1
ATOM 530 C C . TYR A 1 68 ? 10.641 10.211 16.609 1 94.19 68 TYR A C 1
ATOM 532 O O . TYR A 1 68 ? 9.953 9.758 17.531 1 94.19 68 TYR A O 1
ATOM 540 N N . ALA A 1 69 ? 11.031 9.461 15.57 1 90.88 69 ALA A N 1
ATOM 541 C CA . ALA A 1 69 ? 10.859 8.016 15.586 1 90.88 69 ALA A CA 1
ATOM 542 C C . ALA A 1 69 ? 11.977 7.344 16.391 1 90.88 69 ALA A C 1
ATOM 544 O O . ALA A 1 69 ? 12.977 6.902 15.82 1 90.88 69 ALA A O 1
ATOM 545 N N . GLU A 1 70 ? 12.07 7.402 17.562 1 79.44 70 GLU A N 1
ATOM 546 C CA . GLU A 1 70 ? 13.125 6.871 18.422 1 79.44 70 GLU A CA 1
ATOM 547 C C . GLU A 1 70 ? 13.414 5.406 18.094 1 79.44 70 GLU A C 1
ATOM 549 O O . GLU A 1 70 ? 12.5 4.57 18.125 1 79.44 70 GLU A O 1
ATOM 554 N N . GLY A 1 71 ? 14.688 5.059 17.875 1 76.88 71 GLY A N 1
ATOM 555 C CA . GLY A 1 71 ? 15.133 3.693 17.656 1 76.88 71 GLY A CA 1
ATOM 556 C C . GLY A 1 71 ? 14.828 3.17 16.266 1 76.88 71 GLY A C 1
ATOM 557 O O . GLY A 1 71 ? 15.172 2.033 15.938 1 76.88 71 GLY A O 1
ATOM 558 N N . TRP A 1 72 ? 14.062 3.941 15.469 1 76.31 72 TRP A N 1
ATOM 559 C CA . TRP A 1 72 ? 13.688 3.496 14.125 1 76.31 72 TRP A CA 1
ATOM 560 C C . TRP A 1 72 ? 14.125 4.512 13.078 1 76.31 72 TRP A C 1
ATOM 562 O O . TRP A 1 72 ? 14.125 5.719 13.328 1 76.31 72 TRP A O 1
ATOM 572 N N . THR A 1 73 ? 14.625 3.938 11.977 1 86.94 73 THR A N 1
ATOM 573 C CA . THR A 1 73 ? 14.867 4.781 10.805 1 86.94 73 THR A CA 1
ATOM 574 C C . THR A 1 73 ? 13.656 4.777 9.875 1 86.94 73 THR A C 1
ATOM 576 O O . THR A 1 73 ? 12.805 3.893 9.961 1 86.94 73 THR A O 1
ATOM 579 N N . LEU A 1 74 ? 13.555 5.805 9.062 1 91.5 74 LEU A N 1
ATOM 580 C CA . LEU A 1 74 ? 12.461 5.938 8.102 1 91.5 74 LEU A CA 1
ATOM 581 C C . LEU A 1 74 ? 12.391 4.723 7.184 1 91.5 74 LEU A C 1
ATOM 583 O O . LEU A 1 74 ? 11.305 4.273 6.824 1 91.5 74 LEU A O 1
ATOM 587 N N . ASP A 1 75 ? 13.57 4.207 6.855 1 87.94 75 ASP A N 1
ATOM 588 C 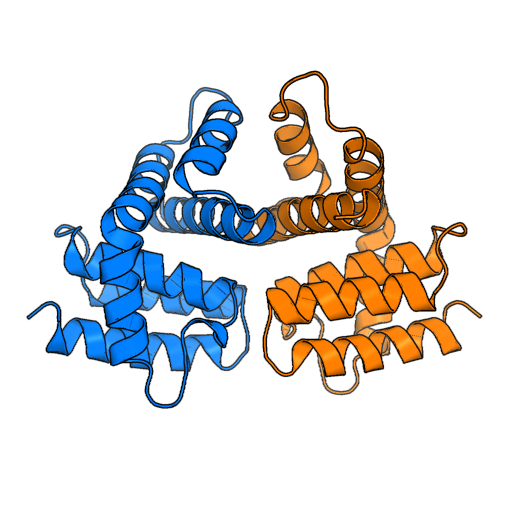CA . ASP A 1 75 ? 13.648 3.111 5.891 1 87.94 75 ASP A CA 1
ATOM 589 C C . ASP A 1 75 ? 13.117 1.812 6.488 1 87.94 75 ASP A C 1
ATOM 591 O O . ASP A 1 75 ? 12.805 0.868 5.758 1 87.94 75 ASP A O 1
ATOM 595 N N . ARG A 1 76 ? 13 1.755 7.766 1 88.75 76 ARG A N 1
ATOM 596 C CA . ARG A 1 76 ? 12.531 0.549 8.438 1 88.75 76 ARG A CA 1
ATOM 597 C C . ARG A 1 76 ? 11.023 0.595 8.648 1 88.75 76 ARG A C 1
ATOM 599 O O . ARG A 1 76 ? 10.414 -0.404 9.039 1 88.75 76 ARG A O 1
ATOM 606 N N . MET A 1 77 ? 10.445 1.744 8.406 1 94.12 77 MET A N 1
ATOM 607 C CA . MET A 1 77 ? 9 1.876 8.539 1 94.12 77 MET A CA 1
ATOM 608 C C . MET A 1 77 ? 8.281 1.235 7.352 1 94.12 77 MET A C 1
ATOM 610 O O . MET A 1 77 ? 8.672 1.444 6.199 1 94.12 77 MET A O 1
ATOM 614 N N . PRO A 1 78 ? 7.262 0.434 7.723 1 95.19 78 PRO A N 1
ATOM 615 C CA . PRO A 1 78 ? 6.457 -0.02 6.586 1 95.19 78 PRO A CA 1
ATOM 616 C C . PRO A 1 78 ? 6.008 1.128 5.688 1 95.19 78 PRO A C 1
ATOM 618 O O . PRO A 1 78 ? 5.691 2.215 6.176 1 95.19 78 PRO A O 1
ATOM 621 N N . THR A 1 79 ? 5.953 0.911 4.406 1 97.19 79 THR A N 1
ATOM 622 C CA . THR A 1 79 ? 5.656 1.956 3.434 1 97.19 79 THR A CA 1
ATOM 623 C C . THR A 1 79 ? 4.324 2.625 3.752 1 97.19 79 THR A C 1
ATOM 625 O O . THR A 1 79 ? 4.184 3.842 3.607 1 97.19 79 THR A O 1
ATOM 628 N N . VAL A 1 80 ? 3.346 1.803 4.195 1 98.19 80 VAL A N 1
ATOM 629 C CA . VAL A 1 80 ? 2.035 2.35 4.527 1 98.19 80 VAL A CA 1
ATOM 630 C C . VAL A 1 80 ? 2.162 3.318 5.703 1 98.19 80 VAL A C 1
ATOM 632 O O . VAL A 1 80 ? 1.68 4.453 5.637 1 98.19 80 VAL A O 1
ATOM 635 N N . ASP A 1 81 ? 2.857 2.932 6.762 1 97.94 81 ASP A N 1
ATOM 636 C CA . ASP A 1 81 ? 3.053 3.777 7.934 1 97.94 81 ASP A CA 1
ATOM 637 C C . ASP A 1 81 ? 3.83 5.043 7.578 1 97.94 81 ASP A C 1
ATOM 639 O O . ASP A 1 81 ? 3.494 6.137 8.039 1 97.94 81 ASP A O 1
ATOM 643 N N . ARG A 1 82 ? 4.84 4.863 6.828 1 98.19 82 ARG A N 1
ATOM 644 C CA . ARG A 1 82 ? 5.676 5.988 6.426 1 98.19 82 ARG A CA 1
ATOM 645 C C . ARG A 1 82 ? 4.859 7.051 5.699 1 98.19 82 ARG A C 1
ATOM 647 O O . ARG A 1 82 ? 4.969 8.242 6 1 98.19 82 ARG A O 1
ATOM 654 N N . ASN A 1 83 ? 4.031 6.629 4.754 1 98.62 83 ASN A N 1
ATOM 655 C CA . ASN A 1 83 ? 3.256 7.578 3.961 1 98.62 83 ASN A CA 1
ATOM 656 C C . ASN A 1 83 ? 2.121 8.195 4.773 1 98.62 83 ASN A C 1
ATOM 658 O O . ASN A 1 83 ? 1.768 9.359 4.574 1 98.62 83 ASN A O 1
ATOM 662 N N . LEU A 1 84 ? 1.538 7.363 5.676 1 98.75 84 LEU A N 1
ATOM 663 C CA . LEU A 1 84 ? 0.544 7.934 6.578 1 98.75 84 LEU A CA 1
ATOM 664 C C . LEU A 1 84 ? 1.17 9 7.473 1 98.75 84 LEU A C 1
ATOM 666 O O . LEU A 1 84 ? 0.571 10.055 7.699 1 98.75 84 LEU A O 1
ATOM 670 N N . ALA A 1 85 ? 2.385 8.773 7.969 1 98.62 85 ALA A N 1
ATOM 671 C CA . ALA A 1 85 ? 3.105 9.75 8.781 1 98.62 85 ALA A CA 1
ATOM 672 C C . ALA A 1 85 ? 3.4 11.016 7.977 1 98.62 85 ALA A C 1
ATOM 674 O O . ALA A 1 85 ? 3.219 12.125 8.477 1 98.62 85 ALA A O 1
ATOM 675 N N . ARG A 1 86 ? 3.793 10.852 6.734 1 98.81 86 ARG A N 1
ATOM 676 C CA . ARG A 1 86 ? 4.105 11.984 5.875 1 98.81 86 ARG A CA 1
ATOM 677 C C . ARG A 1 86 ? 2.881 12.867 5.664 1 98.81 86 ARG A C 1
ATOM 679 O O . ARG A 1 86 ? 2.961 14.094 5.789 1 98.81 86 ARG A O 1
ATOM 686 N N . ILE A 1 87 ? 1.793 12.227 5.395 1 98.81 87 ILE A N 1
ATOM 687 C CA . ILE A 1 87 ? 0.549 12.961 5.184 1 98.81 87 ILE A CA 1
ATOM 688 C C . ILE A 1 87 ? 0.176 13.711 6.461 1 98.81 87 ILE A C 1
ATOM 690 O O . ILE A 1 87 ? -0.124 14.906 6.414 1 98.81 87 ILE A O 1
ATOM 694 N N . ALA A 1 88 ? 0.217 13.031 7.59 1 98.81 88 ALA A N 1
ATOM 695 C CA . ALA A 1 88 ? -0.196 13.625 8.859 1 98.81 88 ALA A CA 1
ATOM 696 C C . ALA A 1 88 ? 0.742 14.75 9.266 1 98.81 88 ALA A C 1
ATOM 698 O O . ALA A 1 88 ? 0.293 15.797 9.742 1 98.81 88 ALA A O 1
ATOM 699 N N . VAL A 1 89 ? 2.018 14.586 9.102 1 98.56 89 VAL A N 1
ATOM 700 C CA . VAL A 1 89 ? 2.99 15.609 9.461 1 98.56 89 VAL A CA 1
ATOM 701 C C . VAL A 1 89 ? 2.779 16.859 8.594 1 98.56 89 VAL A C 1
ATOM 703 O O . VAL A 1 89 ? 2.828 17.984 9.094 1 98.56 89 VAL A O 1
ATOM 706 N N . TYR A 1 90 ? 2.555 16.656 7.305 1 98.75 90 TYR A N 1
ATOM 707 C CA . TYR A 1 90 ? 2.248 17.781 6.434 1 98.75 90 TYR A CA 1
ATOM 708 C C . TYR A 1 90 ? 1.032 18.547 6.941 1 98.75 90 TYR A C 1
ATOM 710 O O . TYR A 1 90 ? 1.043 19.781 6.992 1 98.75 90 TYR A O 1
ATOM 718 N N . GLU A 1 91 ? -0.018 17.828 7.316 1 98.44 91 GLU A N 1
ATOM 719 C CA . GLU A 1 91 ? -1.225 18.469 7.82 1 98.44 91 GLU A CA 1
ATOM 720 C C . GLU A 1 91 ? -0.946 19.219 9.117 1 98.44 91 GLU A C 1
ATOM 722 O O . GLU A 1 91 ? -1.416 20.344 9.305 1 98.44 91 GLU A O 1
ATOM 727 N N . LEU A 1 92 ? -0.202 18.594 9.969 1 98.06 92 LEU A N 1
ATOM 728 C CA . LEU A 1 92 ? 0.117 19.188 11.266 1 98.06 92 LEU A CA 1
ATOM 729 C C . LEU A 1 92 ? 0.846 20.516 11.086 1 98.06 92 LEU A C 1
ATOM 731 O O . LEU A 1 92 ? 0.602 21.469 11.828 1 98.06 92 LEU A O 1
ATOM 735 N N . LEU A 1 93 ? 1.685 20.594 10.078 1 97.25 93 LEU A N 1
ATOM 736 C CA . LEU A 1 93 ? 2.592 21.734 9.969 1 97.25 93 LEU A CA 1
ATOM 737 C C . LEU A 1 93 ? 2.014 22.812 9.047 1 97.25 93 LEU A C 1
ATOM 739 O O . LEU A 1 93 ? 2.285 24 9.219 1 97.25 93 LEU A O 1
ATOM 743 N N . TYR A 1 94 ? 1.212 22.422 8.023 1 97.19 94 TYR A N 1
ATOM 744 C CA . TYR A 1 94 ? 0.999 23.359 6.926 1 97.19 94 TYR A CA 1
ATOM 745 C C . TYR A 1 94 ? -0.488 23.531 6.637 1 97.19 94 TYR A C 1
ATOM 747 O O . TYR A 1 94 ? -0.875 24.375 5.82 1 97.19 94 TYR A O 1
ATOM 755 N N . VAL A 1 95 ? -1.334 22.719 7.25 1 96.69 95 VAL A N 1
ATOM 756 C CA . VAL A 1 95 ? -2.771 22.844 7.031 1 96.69 95 VAL A CA 1
ATOM 757 C C . VAL A 1 95 ? -3.449 23.328 8.312 1 96.69 95 VAL A C 1
ATOM 759 O O . VAL A 1 95 ? -3.975 22.516 9.086 1 96.69 95 VAL A O 1
ATOM 762 N N . ASP A 1 96 ? -3.701 24.562 8.438 1 94.06 96 ASP A N 1
ATOM 763 C CA . ASP A 1 96 ? -4.129 25.219 9.672 1 94.06 96 ASP A CA 1
ATOM 764 C C . ASP A 1 96 ? -5.586 24.891 9.992 1 94.06 96 ASP A C 1
ATOM 766 O O . ASP A 1 96 ? -5.996 24.922 11.156 1 94.06 96 ASP A O 1
ATOM 770 N N . GLU A 1 97 ? -6.277 24.547 9.008 1 94.81 97 GLU A N 1
ATOM 771 C CA . GLU A 1 97 ? -7.711 24.344 9.203 1 94.81 97 GLU A CA 1
ATOM 772 C C . GLU A 1 97 ? -8 23 9.859 1 94.81 97 GLU A C 1
ATOM 774 O O . GLU A 1 97 ? -9.109 22.766 10.336 1 94.81 97 GLU A O 1
ATOM 779 N N . ILE A 1 98 ? -7.008 22.172 9.977 1 95.75 98 ILE A N 1
ATOM 780 C CA . ILE A 1 98 ? -7.207 20.844 10.539 1 95.75 98 ILE A CA 1
ATOM 781 C C . ILE A 1 98 ? -6.621 20.781 11.953 1 95.75 98 ILE A C 1
ATOM 783 O O . ILE A 1 98 ? -5.449 21.109 12.156 1 95.75 98 ILE A O 1
ATOM 787 N N . ASP A 1 99 ? -7.441 20.406 12.883 1 96.5 99 ASP A N 1
ATOM 788 C CA . ASP A 1 99 ? -6.992 20.203 14.258 1 96.5 99 ASP A CA 1
ATOM 789 C C . ASP A 1 99 ? -5.941 19.094 14.336 1 96.5 99 ASP A C 1
ATOM 791 O O . ASP A 1 99 ? -6.074 18.062 13.688 1 96.5 99 ASP A O 1
ATOM 795 N N . ASP A 1 100 ? -4.938 19.297 15.164 1 97.25 100 ASP A N 1
ATOM 796 C CA . ASP A 1 100 ? -3.875 18.312 15.328 1 97.25 100 ASP A CA 1
ATOM 797 C C . ASP A 1 100 ? -4.445 16.953 15.703 1 97.25 100 ASP A C 1
ATOM 799 O O . ASP A 1 100 ? -4.043 15.93 15.141 1 97.25 100 ASP A O 1
ATOM 803 N N . ALA A 1 101 ? -5.387 16.953 16.672 1 97.25 101 ALA A N 1
ATOM 804 C CA . ALA A 1 101 ? -5.977 15.703 17.141 1 97.25 101 ALA A CA 1
ATOM 805 C C . ALA A 1 101 ? -6.664 14.953 16 1 97.25 101 ALA A C 1
ATOM 807 O O . ALA A 1 101 ? -6.664 13.719 15.969 1 97.25 101 ALA A O 1
ATOM 808 N N . VAL A 1 102 ? -7.254 15.734 15.117 1 97.62 102 VAL A N 1
ATOM 809 C CA . VAL A 1 102 ? -7.957 15.133 13.992 1 97.62 102 VAL A CA 1
ATOM 810 C C . VAL A 1 102 ? -6.949 14.523 13.016 1 97.62 102 VAL A C 1
ATOM 812 O O . VAL A 1 102 ? -7.121 13.391 12.562 1 97.62 102 VAL A O 1
ATOM 815 N N . ALA A 1 103 ? -5.84 15.281 12.641 1 98.06 103 ALA A N 1
ATOM 816 C CA . ALA A 1 103 ? -4.801 14.773 11.75 1 98.06 103 ALA A CA 1
ATOM 817 C C . ALA A 1 103 ? -4.219 13.461 12.281 1 98.06 103 ALA A C 1
ATOM 819 O O . ALA A 1 103 ? -4.039 12.508 11.523 1 98.06 103 ALA A O 1
ATOM 820 N N . ILE A 1 104 ? -3.979 13.422 13.586 1 98.5 104 ILE A N 1
ATOM 821 C CA . ILE A 1 104 ? -3.391 12.25 14.227 1 98.5 104 ILE A CA 1
ATOM 822 C C . ILE A 1 104 ? -4.391 11.102 14.211 1 98.5 104 ILE A C 1
ATOM 824 O O . ILE A 1 104 ? -4.055 9.977 13.812 1 98.5 104 ILE A O 1
ATOM 828 N N . SER A 1 105 ? -5.664 11.352 14.602 1 98.5 105 SER A N 1
ATOM 829 C CA . SER A 1 105 ? -6.684 10.312 14.688 1 98.5 105 SER A CA 1
ATOM 830 C C . SER A 1 105 ? -6.941 9.68 13.328 1 98.5 105 SER A C 1
ATOM 832 O O . SER A 1 105 ? -7.133 8.461 13.227 1 98.5 105 SER A O 1
ATOM 834 N N . GLU A 1 106 ? -6.977 10.516 12.312 1 98.31 106 GLU A N 1
ATOM 835 C CA . GLU A 1 106 ? -7.211 10 10.969 1 98.31 106 GLU A CA 1
ATOM 836 C C . GLU A 1 106 ? -6.074 9.086 10.523 1 98.31 106 GLU A C 1
ATOM 838 O O . GLU A 1 106 ? -6.312 8.039 9.914 1 98.31 106 GLU A O 1
ATOM 843 N N . ALA A 1 107 ? -4.82 9.469 10.75 1 98.75 107 ALA A N 1
ATOM 844 C CA . ALA A 1 107 ? -3.67 8.633 10.406 1 98.75 107 ALA A CA 1
ATOM 845 C C . ALA A 1 107 ? -3.717 7.305 11.148 1 98.75 107 ALA A C 1
ATOM 847 O O . ALA A 1 107 ? -3.469 6.246 10.57 1 98.75 107 ALA A O 1
ATOM 848 N N . VAL A 1 108 ? -4.055 7.328 12.43 1 98.69 108 VAL A N 1
ATOM 849 C CA . VAL A 1 108 ? -4.098 6.152 13.289 1 98.69 108 VAL A CA 1
ATOM 850 C C . VAL A 1 108 ? -5.195 5.203 12.812 1 98.69 108 VAL A C 1
ATOM 852 O O . VAL A 1 108 ? -4.992 3.986 12.766 1 98.69 108 VAL A O 1
ATOM 855 N N . GLU A 1 109 ? -6.348 5.727 12.477 1 98.12 109 GLU A N 1
ATOM 856 C CA . GLU A 1 109 ? -7.465 4.91 12.008 1 98.12 109 GLU A CA 1
ATOM 857 C C . GLU A 1 109 ? -7.133 4.227 10.68 1 98.12 109 GLU A C 1
ATOM 859 O O . GLU A 1 109 ? -7.438 3.047 10.492 1 98.12 109 GLU A O 1
ATOM 864 N N . LEU A 1 110 ? -6.535 4.973 9.742 1 98.12 110 LEU A N 1
ATOM 865 C CA . LEU A 1 110 ? -6.141 4.367 8.477 1 98.12 110 LEU A CA 1
ATOM 866 C C . LEU A 1 110 ? -5.09 3.287 8.688 1 98.12 110 LEU A C 1
ATOM 868 O O . LEU A 1 110 ? -5.098 2.26 8.008 1 98.12 110 LEU A O 1
ATOM 872 N N . ALA A 1 111 ? -4.16 3.506 9.633 1 98.19 111 ALA A N 1
ATOM 873 C CA . ALA A 1 111 ? -3.158 2.492 9.953 1 98.19 111 ALA A CA 1
ATOM 874 C C . ALA A 1 111 ? -3.816 1.224 10.492 1 98.19 111 ALA A C 1
ATOM 876 O O . ALA A 1 111 ? -3.387 0.112 10.172 1 98.19 111 ALA A O 1
ATOM 877 N N . ARG A 1 112 ? -4.832 1.389 11.328 1 97.31 112 ARG A N 1
ATOM 878 C CA . ARG A 1 112 ? -5.566 0.257 11.883 1 97.31 112 ARG A CA 1
ATOM 879 C C . ARG A 1 112 ? -6.145 -0.619 10.773 1 97.31 112 ARG A C 1
ATOM 881 O O . ARG A 1 112 ? -6.207 -1.843 10.914 1 97.31 112 ARG A O 1
ATOM 888 N N . GLN A 1 113 ? -6.551 -0.045 9.773 1 95.38 113 GLN A N 1
ATOM 889 C CA . GLN A 1 113 ? -7.23 -0.75 8.695 1 95.38 113 GLN A CA 1
ATOM 890 C C . GLN A 1 113 ? -6.227 -1.344 7.711 1 95.38 113 GLN A C 1
ATOM 892 O O . GLN A 1 113 ? -6.492 -2.373 7.086 1 95.38 113 GLN A O 1
ATOM 897 N N . MET A 1 114 ? -5.008 -0.735 7.574 1 96.69 114 MET A N 1
ATOM 898 C CA . MET A 1 114 ? -4.211 -1.015 6.383 1 96.69 114 MET A CA 1
ATOM 899 C C . MET A 1 114 ? -2.857 -1.605 6.762 1 96.69 114 MET A C 1
ATOM 901 O O . MET A 1 114 ? -2.172 -2.189 5.922 1 96.69 114 MET A O 1
ATOM 905 N N . SER A 1 115 ? -2.4 -1.366 7.965 1 96.88 115 SER A N 1
ATOM 906 C CA . SER A 1 115 ? -1.035 -1.699 8.352 1 96.88 115 SER A CA 1
ATOM 907 C C . SER A 1 115 ? -1.017 -2.738 9.469 1 96.88 115 SER A C 1
ATOM 909 O O . SER A 1 115 ? -1.896 -3.6 9.539 1 96.88 115 SER A O 1
ATOM 911 N N . THR A 1 116 ? 0.006 -2.82 10.289 1 94.44 116 THR A N 1
ATOM 912 C CA . THR A 1 116 ? 0.157 -3.865 11.297 1 94.44 116 THR A CA 1
ATOM 913 C C . THR A 1 116 ? -0.646 -3.529 12.547 1 94.44 116 THR A C 1
ATOM 915 O O . THR A 1 116 ? -1.095 -2.393 12.719 1 94.44 116 THR A O 1
ATOM 918 N N . ASP A 1 117 ? -0.714 -4.531 13.422 1 93.94 117 ASP A N 1
ATOM 919 C CA . ASP A 1 117 ? -1.413 -4.348 14.695 1 93.94 117 ASP A CA 1
ATOM 920 C C . ASP A 1 117 ? -0.719 -3.295 15.555 1 93.94 117 ASP A C 1
ATOM 922 O O . ASP A 1 117 ? -1.361 -2.635 16.375 1 93.94 117 ASP A O 1
ATOM 926 N N . ASP A 1 118 ? 0.522 -3.064 15.32 1 94.38 118 ASP A N 1
ATOM 927 C CA . ASP A 1 118 ? 1.293 -2.131 16.141 1 94.38 118 ASP A CA 1
ATOM 928 C C . ASP A 1 118 ? 1.273 -0.728 15.539 1 94.38 118 ASP A C 1
ATOM 930 O O . ASP A 1 118 ? 1.624 0.245 16.203 1 94.38 118 ASP A O 1
ATOM 934 N N . SER A 1 119 ? 0.815 -0.599 14.312 1 96.56 119 SER A N 1
ATOM 935 C CA . SER A 1 119 ? 0.952 0.646 13.562 1 96.56 119 SER A CA 1
ATOM 936 C C . SER A 1 119 ? 0.145 1.77 14.203 1 96.56 119 SER A C 1
ATOM 938 O O . SER A 1 119 ? 0.622 2.9 14.312 1 96.56 119 SER A O 1
ATOM 940 N N . PRO A 1 120 ? -1.08 1.484 14.719 1 97.94 120 PRO A N 1
ATOM 941 C CA . PRO A 1 120 ? -1.852 2.568 15.328 1 97.94 120 PRO A CA 1
ATOM 942 C C . PRO A 1 120 ? -1.155 3.172 16.547 1 97.94 120 PRO A C 1
ATOM 944 O O . PRO A 1 120 ? -1.051 4.398 16.656 1 97.94 120 PRO A O 1
ATOM 947 N N . ARG A 1 121 ? -0.698 2.35 17.391 1 97.06 121 ARG A N 1
ATOM 948 C CA . ARG A 1 121 ? -0.005 2.832 18.594 1 97.06 121 ARG A CA 1
ATOM 949 C C . ARG A 1 121 ? 1.287 3.551 18.219 1 97.06 121 ARG A C 1
ATOM 951 O O . ARG A 1 121 ? 1.612 4.594 18.781 1 97.06 121 ARG A O 1
ATOM 958 N N . PHE A 1 122 ? 2.01 3.043 17.328 1 96.12 122 PHE A N 1
ATOM 959 C CA . PHE A 1 122 ? 3.264 3.633 16.875 1 96.12 122 PHE A CA 1
ATOM 960 C C . PHE A 1 122 ? 3.029 5.027 16.312 1 96.12 122 PHE A C 1
ATOM 962 O O . PHE A 1 122 ? 3.701 5.984 16.703 1 96.12 122 PHE A O 1
ATOM 969 N N . LEU A 1 123 ? 2.094 5.168 15.359 1 97.62 123 LEU A N 1
ATOM 970 C CA . LEU A 1 123 ? 1.825 6.453 14.719 1 97.62 123 LEU A CA 1
ATOM 971 C C . LEU A 1 123 ? 1.277 7.457 15.727 1 97.62 123 LEU A C 1
ATOM 973 O O . LEU A 1 123 ? 1.61 8.641 15.664 1 97.62 123 LEU A O 1
ATOM 977 N N . ASN A 1 124 ? 0.4 6.914 16.578 1 98.06 124 ASN A N 1
ATOM 978 C CA . ASN A 1 124 ? -0.126 7.797 17.609 1 98.06 124 ASN A CA 1
ATOM 979 C C . ASN A 1 124 ? 0.994 8.406 18.453 1 98.06 124 ASN A C 1
ATOM 981 O O . ASN A 1 124 ? 0.995 9.609 18.719 1 98.06 124 ASN A O 1
ATOM 985 N N . GLY A 1 125 ? 1.897 7.613 18.906 1 96.75 125 GLY A N 1
ATOM 986 C CA . GLY A 1 125 ? 3.029 8.102 19.672 1 96.75 125 GLY A CA 1
ATOM 987 C C . GLY A 1 125 ? 3.918 9.055 18.891 1 96.75 125 GLY A C 1
ATOM 988 O O . GLY A 1 125 ? 4.266 10.133 19.375 1 96.75 125 GLY A O 1
ATOM 989 N N . LEU A 1 126 ? 4.309 8.719 17.734 1 97 126 LEU A N 1
ATOM 990 C CA . LEU A 1 126 ? 5.18 9.5 16.859 1 97 126 LEU A CA 1
ATOM 991 C C . LEU A 1 126 ? 4.574 10.867 16.562 1 97 126 LEU A C 1
ATOM 993 O O . LEU A 1 126 ? 5.223 11.891 16.766 1 97 126 LEU A O 1
ATOM 997 N N . LEU A 1 127 ? 3.322 10.883 16.047 1 98.12 127 LEU A N 1
ATOM 998 C CA . LEU A 1 127 ? 2.66 12.109 15.625 1 98.12 127 LEU A CA 1
ATOM 999 C C . LEU A 1 127 ? 2.318 12.992 16.828 1 98.12 127 LEU A C 1
ATOM 1001 O O . LEU A 1 127 ? 2.342 14.219 16.719 1 98.12 127 LEU A O 1
ATOM 1005 N N . GLY A 1 128 ? 1.993 12.273 17.953 1 97.12 128 GLY A N 1
ATOM 1006 C CA . GLY A 1 128 ? 1.78 13.031 19.188 1 97.12 128 GLY A CA 1
ATOM 1007 C C . GLY A 1 128 ? 2.988 13.852 19.594 1 97.12 128 GLY A C 1
ATOM 1008 O O . GLY A 1 128 ? 2.857 15.023 19.953 1 97.12 128 GLY A O 1
ATOM 1009 N N . ARG A 1 129 ? 4.148 13.289 19.531 1 96 129 ARG A N 1
ATOM 1010 C CA . ARG A 1 129 ? 5.379 13.992 19.875 1 96 129 ARG A CA 1
ATOM 1011 C C . ARG A 1 129 ? 5.645 15.141 18.906 1 96 129 ARG A C 1
ATOM 1013 O O . ARG A 1 129 ? 6.051 16.219 19.328 1 96 129 ARG A O 1
ATOM 1020 N N . ILE A 1 130 ? 5.441 14.914 17.656 1 96.5 130 ILE A N 1
ATOM 1021 C CA . ILE A 1 130 ? 5.684 15.945 16.656 1 96.5 130 ILE A CA 1
ATOM 1022 C C . ILE A 1 130 ? 4.719 17.109 16.875 1 96.5 130 ILE A C 1
ATOM 1024 O O . ILE A 1 130 ? 5.125 18.281 16.812 1 96.5 130 ILE A O 1
ATOM 1028 N N . ALA A 1 131 ? 3.49 16.797 17.078 1 96.31 131 ALA A N 1
ATOM 1029 C CA . ALA A 1 131 ? 2.494 17.844 17.328 1 96.31 131 ALA A CA 1
ATOM 1030 C C . ALA A 1 131 ? 2.846 18.656 18.562 1 96.31 131 ALA A C 1
ATOM 1032 O O . ALA A 1 131 ? 2.641 19.875 18.594 1 96.31 131 ALA A O 1
ATOM 1033 N N . GLU A 1 132 ? 3.342 18.016 19.516 1 92.75 132 GLU A N 1
ATOM 1034 C CA . GLU A 1 132 ? 3.666 18.672 20.781 1 92.75 132 GLU A CA 1
ATOM 1035 C C . GLU A 1 132 ? 4.902 19.547 20.641 1 92.75 132 GLU A C 1
ATOM 1037 O O . GLU A 1 132 ? 4.949 20.656 21.203 1 92.75 132 GLU A O 1
ATOM 1042 N N . TYR A 1 133 ? 5.883 19.094 19.828 1 84.62 133 TYR A N 1
ATOM 1043 C CA . TYR A 1 133 ? 7.184 19.75 19.906 1 84.62 133 TYR A CA 1
ATOM 1044 C C . TYR A 1 133 ? 7.488 20.516 18.625 1 84.62 133 TYR A C 1
ATOM 1046 O O . TYR A 1 133 ? 8.289 21.453 18.625 1 84.62 133 TYR A O 1
ATOM 1054 N N . ALA A 1 134 ? 6.867 20.109 17.562 1 74.12 134 ALA A N 1
ATOM 1055 C CA . ALA A 1 134 ? 7.285 20.703 16.297 1 74.12 134 ALA A CA 1
ATOM 1056 C C . ALA A 1 134 ? 6.234 21.703 15.789 1 74.12 134 ALA A C 1
ATOM 1058 O O . ALA A 1 134 ? 6.527 22.531 14.938 1 74.12 134 ALA A O 1
ATOM 1059 N N . THR A 1 135 ? 5.031 21.516 16.141 1 69.5 135 THR A N 1
ATOM 1060 C CA . THR A 1 135 ? 4 22.438 15.672 1 69.5 135 THR A CA 1
ATOM 1061 C C . THR A 1 135 ? 3.799 23.562 16.672 1 69.5 135 THR A C 1
ATOM 1063 O O . THR A 1 135 ? 3.023 24.5 16.422 1 69.5 135 THR A O 1
ATOM 1066 N N . ARG A 1 136 ? 4.477 23.469 17.812 1 59.66 136 ARG A N 1
ATOM 1067 C CA . ARG A 1 136 ? 4.426 24.562 18.781 1 59.66 136 ARG A CA 1
ATOM 1068 C C . ARG A 1 136 ? 5.648 25.453 18.641 1 59.66 136 ARG A C 1
ATOM 1070 O O . ARG A 1 136 ? 6.719 25 18.234 1 59.66 136 ARG A O 1
ATOM 1077 N N . MET B 1 1 ? 14.711 -3.635 -13.773 1 63.47 1 MET B N 1
ATOM 1078 C CA . MET B 1 1 ? 13.82 -4.617 -13.156 1 63.47 1 MET B CA 1
ATOM 1079 C C . MET B 1 1 ? 13.203 -5.527 -14.211 1 63.47 1 MET B C 1
ATOM 1081 O O . MET B 1 1 ? 12.844 -5.074 -15.297 1 63.47 1 MET B O 1
ATOM 1085 N N . PRO B 1 2 ? 13.219 -6.84 -13.898 1 77.31 2 PRO B N 1
ATOM 1086 C CA . PRO B 1 2 ? 12.578 -7.742 -14.859 1 77.31 2 PRO B CA 1
ATOM 1087 C C . PRO B 1 2 ? 11.109 -7.41 -15.094 1 77.31 2 PRO B C 1
ATOM 1089 O O . PRO B 1 2 ? 10.438 -6.898 -14.195 1 77.31 2 PRO B O 1
ATOM 1092 N N . ALA B 1 3 ? 10.68 -7.668 -16.203 1 84.25 3 ALA B N 1
ATOM 1093 C CA . ALA B 1 3 ? 9.344 -7.312 -16.672 1 84.25 3 ALA B CA 1
ATOM 1094 C C . ALA B 1 3 ? 8.273 -7.863 -15.727 1 84.25 3 ALA B C 1
ATOM 1096 O O . ALA B 1 3 ? 7.32 -7.156 -15.391 1 84.25 3 ALA B O 1
ATOM 1097 N N . ARG B 1 4 ? 8.477 -9.07 -15.359 1 91.12 4 ARG B N 1
ATOM 1098 C CA . ARG B 1 4 ? 7.465 -9.68 -14.5 1 91.12 4 ARG B CA 1
ATOM 1099 C C . ARG B 1 4 ? 7.457 -9.039 -13.117 1 91.12 4 ARG B C 1
ATOM 1101 O O . ARG B 1 4 ? 6.406 -8.953 -12.477 1 91.12 4 ARG B O 1
ATOM 1108 N N . ARG B 1 5 ? 8.555 -8.625 -12.578 1 94.31 5 ARG B N 1
ATOM 1109 C CA . ARG B 1 5 ? 8.609 -7.918 -11.305 1 94.31 5 ARG B CA 1
ATOM 1110 C C . ARG B 1 5 ? 7.84 -6.602 -11.367 1 94.31 5 ARG B C 1
ATOM 1112 O O . ARG B 1 5 ? 7.094 -6.27 -10.445 1 94.31 5 ARG B O 1
ATOM 1119 N N . LYS B 1 6 ? 8.023 -5.832 -12.453 1 94.69 6 LYS B N 1
ATOM 1120 C CA . LYS B 1 6 ? 7.273 -4.598 -12.648 1 94.69 6 LYS B CA 1
ATOM 1121 C C . LYS B 1 6 ? 5.77 -4.867 -12.695 1 94.69 6 LYS B C 1
ATOM 1123 O O . LYS B 1 6 ? 4.977 -4.086 -12.164 1 94.69 6 LYS B O 1
ATOM 1128 N N . ALA B 1 7 ? 5.402 -5.957 -13.328 1 96.81 7 ALA B N 1
ATOM 1129 C CA . ALA B 1 7 ? 3.998 -6.344 -13.414 1 96.81 7 ALA B CA 1
ATOM 1130 C C . ALA B 1 7 ? 3.434 -6.652 -12.031 1 96.81 7 ALA B C 1
ATOM 1132 O O . ALA B 1 7 ? 2.305 -6.27 -11.711 1 96.81 7 ALA B O 1
ATOM 1133 N N . ARG B 1 8 ? 4.227 -7.344 -11.227 1 98.25 8 ARG B N 1
ATOM 1134 C CA . ARG B 1 8 ? 3.805 -7.656 -9.867 1 98.25 8 ARG B CA 1
ATOM 1135 C C . ARG B 1 8 ? 3.607 -6.383 -9.055 1 98.25 8 ARG B C 1
ATOM 1137 O O . ARG B 1 8 ? 2.664 -6.281 -8.266 1 98.25 8 ARG B O 1
ATOM 1144 N N . LYS B 1 9 ? 4.473 -5.43 -9.234 1 97.38 9 LYS B N 1
ATOM 1145 C CA . LYS B 1 9 ? 4.344 -4.152 -8.547 1 97.38 9 LYS B CA 1
ATOM 1146 C C . LYS B 1 9 ? 3.061 -3.434 -8.953 1 97.38 9 LYS B C 1
ATOM 1148 O O . LYS B 1 9 ? 2.355 -2.879 -8.109 1 97.38 9 LYS B O 1
ATOM 1153 N N . ARG B 1 10 ? 2.752 -3.459 -10.234 1 95.56 10 ARG B N 1
ATOM 1154 C CA . ARG B 1 10 ? 1.525 -2.832 -10.719 1 95.56 10 ARG B CA 1
ATOM 1155 C C . ARG B 1 10 ? 0.295 -3.545 -10.164 1 95.56 10 ARG B C 1
ATOM 1157 O O . ARG B 1 10 ? -0.685 -2.898 -9.781 1 95.56 10 ARG B O 1
ATOM 1164 N N . ALA B 1 11 ? 0.346 -4.859 -10.164 1 98.38 11 ALA B N 1
ATOM 1165 C CA . ALA B 1 11 ? -0.763 -5.625 -9.602 1 98.38 11 ALA B CA 1
ATOM 1166 C C . ALA B 1 11 ? -0.959 -5.301 -8.125 1 98.38 11 ALA B C 1
ATOM 1168 O O . ALA B 1 11 ? -2.09 -5.125 -7.668 1 98.38 11 ALA B O 1
ATOM 1169 N N . LEU B 1 12 ? 0.183 -5.195 -7.395 1 98.62 12 LEU B N 1
ATOM 1170 C CA . LEU B 1 12 ? 0.133 -4.84 -5.98 1 98.62 12 LEU B CA 1
ATOM 1171 C C . LEU B 1 12 ? -0.508 -3.469 -5.789 1 98.62 12 LEU B C 1
ATOM 1173 O O . LEU B 1 12 ? -1.315 -3.279 -4.875 1 98.62 12 LEU B O 1
ATOM 11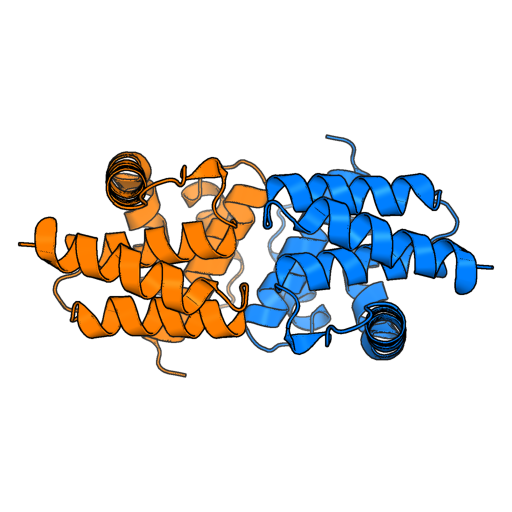77 N N . ASP B 1 13 ? -0.162 -2.537 -6.629 1 96.81 13 ASP B N 1
ATOM 1178 C CA . ASP B 1 13 ? -0.724 -1.191 -6.555 1 96.81 13 ASP B CA 1
ATOM 1179 C C . ASP B 1 13 ? -2.242 -1.221 -6.719 1 96.81 13 ASP B C 1
ATOM 1181 O O . ASP B 1 13 ? -2.969 -0.597 -5.945 1 96.81 13 ASP B O 1
ATOM 1185 N N . VAL B 1 14 ? -2.721 -1.976 -7.695 1 97 14 VAL B N 1
ATOM 1186 C CA . VAL B 1 14 ? -4.148 -2.053 -7.984 1 97 14 VAL B CA 1
ATOM 1187 C C . VAL B 1 14 ? -4.879 -2.719 -6.82 1 97 14 VAL B C 1
ATOM 1189 O O . VAL B 1 14 ? -5.926 -2.242 -6.383 1 97 14 VAL B O 1
ATOM 1192 N N . LEU B 1 15 ? -4.336 -3.824 -6.336 1 98.56 15 LEU B N 1
ATOM 1193 C CA . LEU B 1 15 ? -4.98 -4.547 -5.246 1 98.56 15 LEU B CA 1
ATOM 1194 C C . LEU B 1 15 ? -4.992 -3.711 -3.971 1 98.56 15 LEU B C 1
ATOM 1196 O O . LEU B 1 15 ? -5.973 -3.719 -3.225 1 98.56 15 LEU B O 1
ATOM 1200 N N . PHE B 1 16 ? -3.939 -2.963 -3.711 1 98.12 16 PHE B N 1
ATOM 1201 C CA . PHE B 1 16 ? -3.863 -2.068 -2.562 1 98.12 16 PHE B CA 1
ATOM 1202 C C . PHE B 1 16 ? -4.922 -0.976 -2.656 1 98.12 16 PHE B C 1
ATOM 1204 O O . PHE B 1 16 ? -5.621 -0.696 -1.679 1 98.12 16 PHE B O 1
ATOM 1211 N N . GLU B 1 17 ? -4.977 -0.354 -3.818 1 96.56 17 GLU B N 1
ATOM 1212 C CA . GLU B 1 17 ? -5.984 0.682 -4.031 1 96.56 17 GLU B CA 1
ATOM 1213 C C . GLU B 1 17 ? -7.395 0.131 -3.83 1 96.56 17 GLU B C 1
ATOM 1215 O O . GLU B 1 17 ? -8.258 0.809 -3.266 1 96.56 17 GLU B O 1
ATOM 1220 N N . ALA B 1 18 ? -7.637 -1.067 -4.332 1 97.12 18 ALA B N 1
ATOM 1221 C CA . ALA B 1 18 ? -8.93 -1.715 -4.145 1 97.12 18 ALA B CA 1
ATOM 1222 C C . ALA B 1 18 ? -9.266 -1.853 -2.662 1 97.12 18 ALA B C 1
ATOM 1224 O O . ALA B 1 18 ? -10.391 -1.568 -2.246 1 97.12 18 ALA B O 1
ATOM 1225 N N . ASP B 1 19 ? -8.312 -2.268 -1.86 1 96 19 ASP B N 1
ATOM 1226 C CA . ASP B 1 19 ? -8.492 -2.373 -0.416 1 96 19 ASP B CA 1
ATOM 1227 C C . ASP B 1 19 ? -8.789 -1.009 0.203 1 96 19 ASP B C 1
ATOM 1229 O O . ASP B 1 19 ? -9.664 -0.884 1.056 1 96 19 ASP B O 1
ATOM 1233 N N . LEU B 1 20 ? -8.039 -0.008 -0.249 1 95.19 20 LEU B N 1
ATOM 1234 C CA . LEU B 1 20 ? -8.188 1.35 0.265 1 95.19 20 LEU B CA 1
ATOM 1235 C C . LEU B 1 20 ? -9.602 1.874 0.017 1 95.19 20 LEU B C 1
ATOM 1237 O O . LEU B 1 20 ? -10.172 2.555 0.871 1 95.19 20 LEU B O 1
ATOM 1241 N N . ARG B 1 21 ? -10.094 1.532 -1.097 1 92.19 21 ARG B N 1
ATOM 1242 C CA . ARG B 1 21 ? -11.359 2.111 -1.534 1 92.19 21 ARG B CA 1
ATOM 1243 C C . ARG B 1 21 ? -12.531 1.21 -1.159 1 92.19 21 ARG B C 1
ATOM 1245 O O . ARG B 1 21 ? -13.695 1.626 -1.233 1 92.19 21 ARG B O 1
ATOM 1252 N N . GLY B 1 22 ? -12.25 -0.011 -0.813 1 94.38 22 GLY B N 1
ATOM 1253 C CA . GLY B 1 22 ? -13.32 -0.963 -0.573 1 94.38 22 GLY B CA 1
ATOM 1254 C C . GLY B 1 22 ? -14.102 -1.318 -1.828 1 94.38 22 GLY B C 1
ATOM 1255 O O . GLY B 1 22 ? -15.328 -1.351 -1.815 1 94.38 22 GLY B O 1
ATOM 1256 N N . ARG B 1 23 ? -13.406 -1.476 -2.951 1 94.75 23 ARG B N 1
ATOM 1257 C CA . ARG B 1 23 ? -14 -1.817 -4.242 1 94.75 23 ARG B CA 1
ATOM 1258 C C . ARG B 1 23 ? -13.406 -3.111 -4.789 1 94.75 23 ARG B C 1
ATOM 1260 O O . ARG B 1 23 ? -12.289 -3.49 -4.426 1 94.75 23 ARG B O 1
ATOM 1267 N N . PRO B 1 24 ? -14.18 -3.807 -5.641 1 96.5 24 PRO B N 1
ATOM 1268 C CA . PRO B 1 24 ? -13.594 -4.984 -6.293 1 96.5 24 PRO B CA 1
ATOM 1269 C C . PRO B 1 24 ? -12.352 -4.652 -7.113 1 96.5 24 PRO B C 1
ATOM 1271 O O . PRO B 1 24 ? -12.344 -3.654 -7.844 1 96.5 24 PRO B O 1
ATOM 1274 N N . PRO B 1 25 ? -11.359 -5.461 -7.062 1 98 25 PRO B N 1
ATOM 1275 C CA . PRO B 1 25 ? -10.109 -5.188 -7.773 1 98 25 PRO B CA 1
ATOM 1276 C C . PRO B 1 25 ? -10.32 -4.93 -9.266 1 98 25 PRO B C 1
ATOM 1278 O O . PRO B 1 25 ? -9.648 -4.078 -9.852 1 98 25 PRO B O 1
ATOM 1281 N N . VAL B 1 26 ? -11.258 -5.641 -9.859 1 97.19 26 VAL B N 1
ATOM 1282 C CA . VAL B 1 26 ? -11.453 -5.539 -11.305 1 97.19 26 VAL B CA 1
ATOM 1283 C C . VAL B 1 26 ? -12 -4.156 -11.656 1 97.19 26 VAL B C 1
ATOM 1285 O O . VAL B 1 26 ? -11.711 -3.621 -12.727 1 97.19 26 VAL B O 1
ATOM 1288 N N . GLU B 1 27 ? -12.789 -3.547 -10.789 1 94.62 27 GLU B N 1
ATOM 1289 C CA . GLU B 1 27 ? -13.273 -2.188 -11 1 94.62 27 GLU B CA 1
ATOM 1290 C C . GLU B 1 27 ? -12.125 -1.178 -10.938 1 94.62 27 GLU B C 1
ATOM 1292 O O . GLU B 1 27 ? -12.055 -0.261 -11.766 1 94.62 27 GLU B O 1
ATOM 1297 N N . VAL B 1 28 ? -11.273 -1.354 -10 1 94.25 28 VAL B N 1
ATOM 1298 C CA . VAL B 1 28 ? -10.109 -0.481 -9.859 1 94.25 28 VAL B CA 1
ATOM 1299 C C . VAL B 1 28 ? -9.172 -0.667 -11.047 1 94.25 28 VAL B C 1
ATOM 1301 O O . VAL B 1 28 ? -8.633 0.305 -11.578 1 94.25 28 VAL B O 1
ATOM 1304 N N . LEU B 1 29 ? -9.039 -1.918 -11.492 1 95.56 29 LEU B N 1
ATOM 1305 C CA . LEU B 1 29 ? -8.18 -2.26 -12.625 1 95.56 29 LEU B CA 1
ATOM 1306 C C . LEU B 1 29 ? -8.625 -1.534 -13.891 1 95.56 29 LEU B C 1
ATOM 1308 O O . LEU B 1 29 ? -7.793 -1.058 -14.664 1 95.56 29 LEU B O 1
ATOM 1312 N N . ALA B 1 30 ? -9.898 -1.519 -14.094 1 90.62 30 ALA B N 1
ATOM 1313 C CA . ALA B 1 30 ? -10.438 -0.875 -15.289 1 90.62 30 ALA B CA 1
ATOM 1314 C C . ALA B 1 30 ? -9.992 0.583 -15.375 1 90.62 30 ALA B C 1
ATOM 1316 O O . ALA B 1 30 ? -9.531 1.039 -16.422 1 90.62 30 ALA B O 1
ATOM 1317 N N . GLY B 1 31 ? -10.133 1.284 -14.289 1 84.19 31 GLY B N 1
ATOM 1318 C CA . GLY B 1 31 ? -9.68 2.666 -14.25 1 84.19 31 GLY B CA 1
ATOM 1319 C C . GLY B 1 31 ? -8.18 2.807 -14.383 1 84.19 31 GLY B C 1
ATOM 1320 O O . GLY B 1 31 ? -7.688 3.742 -15.016 1 84.19 31 GLY B O 1
ATOM 1321 N N . TYR B 1 32 ? -7.48 1.879 -13.82 1 86.44 32 TYR B N 1
ATOM 1322 C CA . TYR B 1 32 ? -6.023 1.862 -13.844 1 86.44 32 TYR B CA 1
ATOM 1323 C C . TYR B 1 32 ? -5.504 1.733 -15.273 1 86.44 32 TYR B C 1
ATOM 1325 O O . TYR B 1 32 ? -4.605 2.471 -15.68 1 86.44 32 TYR B O 1
ATOM 1333 N N . VAL B 1 33 ? -6.059 0.788 -16.031 1 87.31 33 VAL B N 1
ATOM 1334 C CA . VAL B 1 33 ? -5.621 0.497 -17.391 1 87.31 33 VAL B CA 1
ATOM 1335 C C . VAL B 1 33 ? -5.953 1.675 -18.297 1 87.31 33 VAL B C 1
ATOM 1337 O O . VAL B 1 33 ? -5.172 2.018 -19.188 1 87.31 33 VAL B O 1
ATOM 1340 N N . GLU B 1 34 ? -7.012 2.227 -18.094 1 80.12 34 GLU B N 1
ATOM 1341 C CA . GLU B 1 34 ? -7.441 3.359 -18.906 1 80.12 34 GLU B CA 1
ATOM 1342 C C . GLU B 1 34 ? -6.488 4.539 -18.75 1 80.12 34 GLU B C 1
ATOM 1344 O O . GLU B 1 34 ? -6.324 5.336 -19.688 1 80.12 34 GLU B O 1
ATOM 1349 N N . ARG B 1 35 ? -5.727 4.516 -17.625 1 71.19 35 ARG B N 1
ATOM 1350 C CA . ARG B 1 35 ? -4.871 5.641 -17.266 1 71.19 35 ARG B CA 1
ATOM 1351 C C . ARG B 1 35 ? -3.482 5.488 -17.875 1 71.19 35 ARG B C 1
ATOM 1353 O O . ARG B 1 35 ? -2.711 6.449 -17.922 1 71.19 35 ARG B O 1
ATOM 1360 N N . ILE B 1 36 ? -3.207 4.316 -18.266 1 76.75 36 ILE B N 1
ATOM 1361 C CA . ILE B 1 36 ? -1.866 4.078 -18.797 1 76.75 36 ILE B CA 1
ATOM 1362 C C . ILE B 1 36 ? -1.79 4.535 -20.25 1 76.75 36 ILE B C 1
ATOM 1364 O O . ILE B 1 36 ? -2.57 4.082 -21.094 1 76.75 36 ILE B O 1
ATOM 1368 N N . GLU B 1 37 ? -0.95 5.523 -20.328 1 72.19 37 GLU B N 1
ATOM 1369 C CA . GLU B 1 37 ? -0.78 6.07 -21.672 1 72.19 37 GLU B CA 1
ATOM 1370 C C . GLU B 1 37 ? -0.261 5.012 -22.641 1 72.19 37 GLU B C 1
ATOM 1372 O O . GLU B 1 37 ? 0.473 4.105 -22.234 1 72.19 37 GLU B O 1
ATOM 1377 N N . LYS B 1 38 ? -0.683 5.195 -23.875 1 75.44 38 LYS B N 1
ATOM 1378 C CA . LYS B 1 38 ? -0.144 4.344 -24.922 1 75.44 38 LYS B CA 1
ATOM 1379 C C . LYS B 1 38 ? 1.193 4.879 -25.438 1 75.44 38 LYS B C 1
ATOM 1381 O O . LYS B 1 38 ? 1.412 6.09 -25.469 1 75.44 38 LYS B O 1
ATOM 1386 N N . PRO B 1 39 ? 2.021 4.051 -26.016 1 78.94 39 PRO B N 1
ATOM 1387 C CA . PRO B 1 39 ? 1.861 2.594 -26 1 78.94 39 PRO B CA 1
ATOM 1388 C C . PRO B 1 39 ? 1.972 2.006 -24.594 1 78.94 39 PRO B C 1
ATOM 1390 O O . PRO B 1 39 ? 2.799 2.455 -23.797 1 78.94 39 PRO B O 1
ATOM 1393 N N . ARG B 1 40 ? 1.221 1.163 -24.312 1 85.25 40 ARG B N 1
ATOM 1394 C CA . ARG B 1 40 ? 1.182 0.522 -23 1 85.25 40 ARG B CA 1
ATOM 1395 C C . ARG B 1 40 ? 2.436 -0.312 -22.766 1 85.25 40 ARG B C 1
ATOM 1397 O O . ARG B 1 40 ? 2.971 -0.918 -23.688 1 85.25 40 ARG B O 1
ATOM 1404 N N . PRO B 1 41 ? 2.834 -0.28 -21.516 1 85.81 41 PRO B N 1
ATOM 1405 C CA . PRO B 1 41 ? 4.023 -1.079 -21.203 1 85.81 41 PRO B CA 1
ATOM 1406 C C . PRO B 1 41 ? 3.826 -2.564 -21.5 1 85.81 41 PRO B C 1
ATOM 1408 O O . PRO B 1 41 ? 2.719 -3.086 -21.359 1 85.81 41 PRO B O 1
ATOM 1411 N N . GLU B 1 42 ? 4.914 -3.203 -21.812 1 84.25 42 GLU B N 1
ATOM 1412 C CA . GLU B 1 42 ? 4.891 -4.609 -22.203 1 84.25 42 GLU B CA 1
ATOM 1413 C C . GLU B 1 42 ? 4.418 -5.492 -21.047 1 84.25 42 GLU B C 1
ATOM 1415 O O . GLU B 1 42 ? 3.783 -6.523 -21.266 1 84.25 42 GLU B O 1
ATOM 1420 N N . HIS B 1 43 ? 4.691 -5.004 -19.875 1 90.44 43 HIS B N 1
ATOM 1421 C CA . HIS B 1 43 ? 4.406 -5.848 -18.719 1 90.44 43 HIS B CA 1
ATOM 1422 C C . HIS B 1 43 ? 2.969 -5.66 -18.25 1 90.44 43 HIS B C 1
ATOM 1424 O O . HIS B 1 43 ? 2.525 -6.34 -17.312 1 90.44 43 HIS B O 1
ATOM 1430 N N . LEU B 1 44 ? 2.201 -4.812 -18.891 1 92.69 44 LEU B N 1
ATOM 1431 C CA . LEU B 1 44 ? 0.85 -4.488 -18.438 1 92.69 44 LEU B CA 1
ATOM 1432 C C . LEU B 1 44 ? -0.061 -5.707 -18.547 1 92.69 44 LEU B C 1
ATOM 1434 O O . LEU B 1 44 ? -0.911 -5.922 -17.672 1 92.69 44 LEU B O 1
ATOM 1438 N N . GLY B 1 45 ? 0.098 -6.469 -19.656 1 94.25 45 GLY B N 1
ATOM 1439 C CA . GLY B 1 45 ? -0.719 -7.66 -19.828 1 94.25 45 GLY B CA 1
ATOM 1440 C C . GLY B 1 45 ? -0.635 -8.625 -18.656 1 94.25 45 GLY B C 1
ATOM 1441 O O . GLY B 1 45 ? -1.657 -9.133 -18.188 1 94.25 45 GLY B O 1
ATOM 1442 N N . TYR B 1 46 ? 0.571 -8.844 -18.234 1 96.62 46 TYR B N 1
ATOM 1443 C CA . TYR B 1 46 ? 0.749 -9.766 -17.109 1 96.62 46 TYR B CA 1
ATOM 1444 C C . TYR B 1 46 ? 0.168 -9.18 -15.828 1 96.62 46 TYR B C 1
ATOM 1446 O O . TYR B 1 46 ? -0.424 -9.906 -15.023 1 96.62 46 TYR B O 1
ATOM 1454 N N . ALA B 1 47 ? 0.31 -7.875 -15.555 1 97.19 47 ALA B N 1
ATOM 1455 C CA . ALA B 1 47 ? -0.274 -7.219 -14.383 1 97.19 47 ALA B CA 1
ATOM 1456 C C . ALA B 1 47 ? -1.793 -7.371 -14.375 1 97.19 47 ALA B C 1
ATOM 1458 O O . ALA B 1 47 ? -2.387 -7.68 -13.336 1 97.19 47 ALA B O 1
ATOM 1459 N N . VAL B 1 48 ? -2.369 -7.156 -15.555 1 97.31 48 VAL B N 1
ATOM 1460 C CA . VAL B 1 48 ? -3.812 -7.301 -15.711 1 97.31 48 VAL B CA 1
ATOM 1461 C C . VAL B 1 48 ? -4.223 -8.734 -15.406 1 97.31 48 VAL B C 1
ATOM 1463 O O . VAL B 1 48 ? -5.184 -8.969 -14.664 1 97.31 48 VAL B O 1
ATOM 1466 N N . GLY B 1 49 ? -3.475 -9.656 -15.969 1 97.88 49 GLY B N 1
ATOM 1467 C CA . GLY B 1 49 ? -3.74 -11.062 -15.703 1 97.88 49 GLY B CA 1
ATOM 1468 C C . GLY B 1 49 ? -3.658 -11.422 -14.234 1 97.88 49 GLY B C 1
ATOM 1469 O O . GLY B 1 49 ? -4.484 -12.188 -13.727 1 97.88 49 GLY B O 1
ATOM 1470 N N . LEU B 1 50 ? -2.695 -10.875 -13.523 1 98.56 50 LEU B N 1
ATOM 1471 C CA . LEU B 1 50 ? -2.533 -11.133 -12.102 1 98.56 50 LEU B CA 1
ATOM 1472 C C . LEU B 1 50 ? -3.734 -10.617 -11.312 1 98.56 50 LEU B C 1
ATOM 1474 O O . LEU B 1 50 ? -4.289 -11.328 -10.477 1 98.56 50 LEU B O 1
ATOM 1478 N N . VAL B 1 51 ? -4.145 -9.367 -11.602 1 98.75 51 VAL B N 1
ATOM 1479 C CA . VAL B 1 51 ? -5.238 -8.75 -10.859 1 98.75 51 VAL B CA 1
ATOM 1480 C C . VAL B 1 51 ? -6.539 -9.492 -11.141 1 98.75 51 VAL B C 1
ATOM 1482 O O . VAL B 1 51 ? -7.281 -9.836 -10.219 1 98.75 51 VAL B O 1
ATOM 1485 N N . GLU B 1 52 ? -6.824 -9.781 -12.406 1 98.69 52 GLU B N 1
ATOM 1486 C CA . GLU B 1 52 ? -8.031 -10.5 -12.789 1 98.69 52 GLU B CA 1
ATOM 1487 C C . GLU B 1 52 ? -8.039 -11.914 -12.211 1 98.69 52 GLU B C 1
ATOM 1489 O O . GLU B 1 52 ? -9.07 -12.406 -11.75 1 98.69 52 GLU B O 1
ATOM 1494 N N . GLY B 1 53 ? -6.895 -12.578 -12.305 1 98.69 53 GLY B N 1
ATOM 1495 C CA . GLY B 1 53 ? -6.773 -13.922 -11.766 1 98.69 53 GLY B CA 1
ATOM 1496 C C . GLY B 1 53 ? -7.02 -13.992 -10.273 1 98.69 53 GLY B C 1
ATOM 1497 O O . GLY B 1 53 ? -7.801 -14.82 -9.805 1 98.69 53 GLY B O 1
ATOM 1498 N N . VAL B 1 54 ? -6.367 -13.094 -9.508 1 98.81 54 VAL B N 1
ATOM 1499 C CA . VAL B 1 54 ? -6.57 -13.031 -8.062 1 98.81 54 VAL B CA 1
ATOM 1500 C C . VAL B 1 54 ? -8.039 -12.742 -7.758 1 98.81 54 VAL B C 1
ATOM 1502 O O . VAL B 1 54 ? -8.641 -13.398 -6.91 1 98.81 54 VAL B O 1
ATOM 1505 N N . ALA B 1 55 ? -8.625 -11.781 -8.477 1 98.69 55 ALA B N 1
ATOM 1506 C CA . ALA B 1 55 ? -10.008 -11.391 -8.25 1 98.69 55 ALA B CA 1
ATOM 1507 C C . ALA B 1 55 ? -10.961 -12.555 -8.516 1 98.69 55 ALA B C 1
ATOM 1509 O O . ALA B 1 55 ? -11.906 -12.781 -7.762 1 98.69 55 ALA B O 1
ATOM 1510 N N . ALA B 1 56 ? -10.727 -13.328 -9.539 1 98.5 56 ALA B N 1
ATOM 1511 C CA . ALA B 1 56 ? -11.602 -14.414 -9.961 1 98.5 56 ALA B CA 1
ATOM 1512 C C . ALA B 1 56 ? -11.547 -15.578 -8.969 1 98.5 56 ALA B C 1
ATOM 1514 O O . ALA B 1 56 ? -12.484 -16.359 -8.875 1 98.5 56 ALA B O 1
ATOM 1515 N N . ARG B 1 57 ? -10.43 -15.688 -8.227 1 98.12 57 ARG B N 1
ATOM 1516 C CA . ARG B 1 57 ? -10.234 -16.828 -7.328 1 98.12 57 ARG B CA 1
ATOM 1517 C C . ARG B 1 57 ? -10.008 -16.359 -5.895 1 98.12 57 ARG B C 1
ATOM 1519 O O . ARG B 1 57 ? -9.344 -17.031 -5.109 1 98.12 57 ARG B O 1
ATOM 1526 N N . LEU B 1 58 ? -10.445 -15.211 -5.613 1 98 58 LEU B N 1
ATOM 1527 C CA . LEU B 1 58 ? -10.125 -14.539 -4.359 1 98 58 LEU B CA 1
ATOM 1528 C C . LEU B 1 58 ? -10.5 -15.406 -3.162 1 98 58 LEU B C 1
ATOM 1530 O O . LEU B 1 58 ? -9.734 -15.516 -2.205 1 98 58 LEU B O 1
ATOM 1534 N N . ASP B 1 59 ? -11.688 -16.031 -3.199 1 97.25 59 ASP B N 1
ATOM 1535 C CA . ASP B 1 59 ? -12.148 -16.859 -2.088 1 97.25 59 ASP B CA 1
ATOM 1536 C C . ASP B 1 59 ? -11.203 -18.031 -1.853 1 97.25 59 ASP B C 1
ATOM 1538 O O . ASP B 1 59 ? -10.828 -18.328 -0.713 1 97.25 59 ASP B O 1
ATOM 1542 N N . ARG B 1 60 ? -10.828 -18.719 -2.877 1 96.94 60 ARG B N 1
ATOM 1543 C CA . ARG B 1 60 ? -9.93 -19.859 -2.775 1 96.94 60 ARG B CA 1
ATOM 1544 C C . ARG B 1 60 ? -8.531 -19.422 -2.33 1 96.94 60 ARG B C 1
ATOM 1546 O O . ARG B 1 60 ? -7.914 -20.078 -1.487 1 96.94 60 ARG B O 1
ATOM 1553 N N . VAL B 1 61 ? -8.039 -18.375 -2.908 1 97.81 61 VAL B N 1
ATOM 1554 C CA . VAL B 1 61 ? -6.73 -17.828 -2.568 1 97.81 61 VAL B CA 1
ATOM 1555 C C . VAL B 1 61 ? -6.699 -17.438 -1.091 1 97.81 61 VAL B C 1
ATOM 1557 O O . VAL B 1 61 ? -5.781 -17.828 -0.363 1 97.81 61 VAL B O 1
ATOM 1560 N N . ASP B 1 62 ? -7.73 -16.766 -0.645 1 97.19 62 ASP B N 1
ATOM 1561 C CA . ASP B 1 62 ? -7.801 -16.328 0.747 1 97.19 62 ASP B CA 1
ATOM 1562 C C . ASP B 1 62 ? -7.93 -17.531 1.688 1 97.19 62 ASP B C 1
ATOM 1564 O O . ASP B 1 62 ? -7.371 -17.531 2.787 1 97.19 62 ASP B O 1
ATOM 1568 N N . GLU B 1 63 ? -8.711 -18.469 1.286 1 95.94 63 GLU B N 1
ATOM 1569 C CA . GLU B 1 63 ? -8.867 -19.672 2.092 1 95.94 63 GLU B CA 1
ATOM 1570 C C . GLU B 1 63 ? -7.535 -20.391 2.303 1 95.94 63 GLU B C 1
ATOM 1572 O O . GLU B 1 63 ? -7.23 -20.828 3.41 1 95.94 63 GLU B O 1
ATOM 1577 N N . LEU B 1 64 ? -6.715 -20.516 1.279 1 96.31 64 LEU B N 1
ATOM 1578 C CA . LEU B 1 64 ? -5.41 -21.156 1.383 1 96.31 64 LEU B CA 1
ATOM 1579 C C . LEU B 1 64 ? -4.484 -20.359 2.297 1 96.31 64 LEU B C 1
ATOM 1581 O O . LEU B 1 64 ? -3.803 -20.938 3.148 1 96.31 64 LEU B O 1
ATOM 1585 N N . ILE B 1 65 ? -4.441 -19.062 2.107 1 97.38 65 ILE B N 1
ATOM 1586 C CA . ILE B 1 65 ? -3.604 -18.203 2.947 1 97.38 65 ILE B CA 1
ATOM 1587 C C . ILE B 1 65 ? -4.008 -18.375 4.41 1 97.38 65 ILE B C 1
ATOM 1589 O O . ILE B 1 65 ? -3.154 -18.594 5.273 1 97.38 65 ILE B O 1
ATOM 1593 N N . ALA B 1 66 ? -5.293 -18.312 4.668 1 95.38 66 ALA B N 1
ATOM 1594 C CA . ALA B 1 66 ? -5.797 -18.422 6.035 1 95.38 66 ALA B CA 1
ATOM 1595 C C . ALA B 1 66 ? -5.469 -19.781 6.633 1 95.38 66 ALA B C 1
ATOM 1597 O O . ALA B 1 66 ? -5.152 -19.891 7.82 1 95.38 66 ALA B O 1
ATOM 1598 N N . SER B 1 67 ? -5.547 -20.828 5.848 1 93.94 67 SER B N 1
ATOM 1599 C CA . SER B 1 67 ? -5.352 -22.188 6.309 1 93.94 67 SER B CA 1
ATOM 1600 C C . SER B 1 67 ? -3.898 -22.438 6.699 1 93.94 67 SER B C 1
ATOM 1602 O O . SER B 1 67 ? -3.617 -23.234 7.605 1 93.94 67 SER B O 1
ATOM 1604 N N . TYR B 1 68 ? -2.965 -21.734 6.066 1 94.31 68 TYR B N 1
ATOM 1605 C CA . TYR B 1 68 ? -1.553 -22.047 6.266 1 94.31 68 TYR B CA 1
ATOM 1606 C C . TYR B 1 68 ? -0.867 -20.938 7.07 1 94.31 68 TYR B C 1
ATOM 1608 O O . TYR B 1 68 ? 0.313 -21.062 7.406 1 94.31 68 TYR B O 1
ATOM 1616 N N . ALA B 1 69 ? -1.58 -19.828 7.297 1 90.94 69 ALA B N 1
ATOM 1617 C CA . ALA B 1 69 ? -1.062 -18.781 8.172 1 90.94 69 ALA B CA 1
ATOM 1618 C C . ALA B 1 69 ? -1.277 -19.141 9.641 1 90.94 69 ALA B C 1
ATOM 1620 O O . ALA B 1 69 ? -2.254 -18.703 10.25 1 90.94 69 ALA B O 1
ATOM 1621 N N . GLU B 1 70 ? -0.659 -19.984 10.203 1 79.5 70 GLU B N 1
ATOM 1622 C CA . GLU B 1 70 ? -0.842 -20.469 11.578 1 79.5 70 GLU B CA 1
ATOM 1623 C C . GLU B 1 70 ? -0.843 -19.297 12.562 1 79.5 70 GLU B C 1
ATOM 1625 O O . GLU B 1 70 ? 0.105 -18.516 12.602 1 79.5 70 GLU B O 1
ATOM 1630 N N . GLY B 1 71 ? -1.878 -19.234 13.422 1 76.88 71 GLY B N 1
ATOM 1631 C CA . GLY B 1 71 ? -1.978 -18.25 14.484 1 76.88 71 GLY B CA 1
ATOM 1632 C C . GLY B 1 71 ? -2.404 -16.875 13.992 1 76.88 71 GLY B C 1
ATOM 1633 O O . GLY B 1 71 ? -2.547 -15.938 14.789 1 76.88 71 GLY B O 1
ATOM 1634 N N . TRP B 1 72 ? -2.486 -16.688 12.656 1 76.12 72 TRP B N 1
ATOM 1635 C CA . TRP B 1 72 ? -2.852 -15.391 12.094 1 76.12 72 TRP B CA 1
ATOM 1636 C C . TRP B 1 72 ? -4.074 -15.508 11.188 1 76.12 72 TRP B C 1
ATOM 1638 O O . TRP B 1 72 ? -4.258 -16.531 10.516 1 76.12 72 TRP B O 1
ATOM 1648 N N . THR B 1 73 ? -4.938 -14.516 11.359 1 86.94 73 THR B N 1
ATOM 1649 C CA . THR B 1 73 ? -6.031 -14.398 10.398 1 86.94 73 THR B CA 1
ATOM 1650 C C . THR B 1 73 ? -5.652 -13.453 9.266 1 86.94 73 THR B C 1
ATOM 1652 O O . THR B 1 73 ? -4.715 -12.664 9.391 1 86.94 73 THR B O 1
ATOM 1655 N N . LEU B 1 74 ? -6.324 -13.609 8.141 1 91.75 74 LEU B N 1
ATOM 1656 C CA . LEU B 1 74 ? -6.086 -12.773 6.965 1 91.75 74 LEU B CA 1
ATOM 1657 C C . LEU B 1 74 ? -6.242 -11.297 7.305 1 91.75 74 LEU B C 1
ATOM 1659 O O . LEU B 1 74 ? -5.492 -10.453 6.801 1 91.75 74 LEU B O 1
ATOM 1663 N N . ASP B 1 75 ? -7.207 -11.016 8.18 1 88 75 ASP B N 1
ATOM 1664 C CA . ASP B 1 75 ? -7.547 -9.633 8.5 1 88 75 ASP B CA 1
ATOM 1665 C C . ASP B 1 75 ? -6.445 -8.984 9.336 1 88 75 ASP B C 1
ATOM 1667 O O . ASP B 1 75 ? -6.387 -7.754 9.438 1 88 75 ASP B O 1
ATOM 1671 N N . ARG B 1 76 ? -5.59 -9.75 9.906 1 88.69 76 ARG B N 1
ATOM 1672 C CA . ARG B 1 76 ? -4.516 -9.227 10.75 1 88.69 76 ARG B CA 1
ATOM 1673 C C . ARG B 1 76 ? -3.246 -9 9.938 1 88.69 76 ARG B C 1
ATOM 1675 O O . ARG B 1 76 ? -2.295 -8.383 10.422 1 88.69 76 ARG B O 1
ATOM 1682 N N . MET B 1 77 ? -3.256 -9.5 8.711 1 94.19 77 MET B N 1
ATOM 1683 C CA . MET B 1 77 ? -2.1 -9.297 7.84 1 94.19 77 MET B CA 1
ATOM 1684 C C . MET B 1 77 ? -2.07 -7.871 7.301 1 94.19 77 MET B C 1
ATOM 1686 O O . MET B 1 77 ? -3.092 -7.355 6.844 1 94.19 77 MET B O 1
ATOM 1690 N N . PRO B 1 78 ? -0.86 -7.281 7.422 1 95.25 78 PRO B N 1
ATOM 1691 C CA . PRO B 1 78 ? -0.779 -6 6.723 1 95.25 78 PRO B CA 1
ATOM 1692 C C . PRO B 1 78 ? -1.259 -6.082 5.273 1 95.25 78 PRO B C 1
ATOM 1694 O O . PRO B 1 78 ? -1.015 -7.086 4.598 1 95.25 78 PRO B O 1
ATOM 1697 N N . THR B 1 79 ? -1.896 -5.078 4.789 1 97.25 79 THR B N 1
ATOM 1698 C CA . THR B 1 79 ? -2.508 -5.082 3.465 1 97.25 79 THR B CA 1
ATOM 1699 C C . THR B 1 79 ? -1.472 -5.41 2.393 1 97.25 79 THR B C 1
ATOM 1701 O O . THR B 1 79 ? -1.77 -6.125 1.434 1 97.25 79 THR B O 1
ATOM 1704 N N . VAL B 1 80 ? -0.246 -4.867 2.578 1 98.19 80 VAL B N 1
ATOM 1705 C CA . VAL B 1 80 ? 0.812 -5.129 1.608 1 98.19 80 VAL B CA 1
ATOM 1706 C C . VAL B 1 80 ? 1.142 -6.621 1.592 1 98.19 80 VAL B C 1
ATOM 1708 O O . VAL B 1 80 ? 1.175 -7.242 0.527 1 98.19 80 VAL B O 1
ATOM 1711 N N . ASP B 1 81 ? 1.322 -7.246 2.756 1 97.94 81 ASP B N 1
ATOM 1712 C CA . ASP B 1 81 ? 1.63 -8.672 2.854 1 97.94 81 ASP B CA 1
ATOM 1713 C C . ASP B 1 81 ? 0.489 -9.523 2.297 1 97.94 81 ASP B C 1
ATOM 1715 O O . ASP B 1 81 ? 0.726 -10.5 1.589 1 97.94 81 ASP B O 1
ATOM 1719 N N . ARG B 1 82 ? -0.673 -9.156 2.65 1 98.19 82 ARG B N 1
ATOM 1720 C CA . ARG B 1 82 ? -1.849 -9.898 2.201 1 98.19 82 ARG B CA 1
ATOM 1721 C C . ARG B 1 82 ? -1.918 -9.938 0.678 1 98.19 82 ARG B C 1
ATOM 1723 O O . ARG B 1 82 ? -2.145 -11 0.091 1 98.19 82 ARG B O 1
ATOM 1730 N N . ASN B 1 83 ? -1.721 -8.789 0.042 1 98.69 83 ASN B N 1
ATOM 1731 C CA . ASN B 1 83 ? -1.835 -8.719 -1.411 1 98.69 83 ASN B CA 1
ATOM 1732 C C . ASN B 1 83 ? -0.65 -9.391 -2.098 1 98.69 83 ASN B C 1
ATOM 1734 O O . ASN B 1 83 ? -0.801 -9.984 -3.172 1 98.69 83 ASN B O 1
ATOM 1738 N N . LEU B 1 84 ? 0.546 -9.266 -1.469 1 98.75 84 LEU B N 1
ATOM 1739 C CA . LEU B 1 84 ? 1.685 -10.008 -2.004 1 98.75 84 LEU B CA 1
ATOM 1740 C C . LEU B 1 84 ? 1.44 -11.508 -1.93 1 98.75 84 LEU B C 1
ATOM 1742 O O . LEU B 1 84 ? 1.753 -12.242 -2.873 1 98.75 84 LEU B O 1
ATOM 1746 N N . ALA B 1 85 ? 0.85 -12 -0.837 1 98.62 85 ALA B N 1
ATOM 1747 C CA . ALA B 1 85 ? 0.507 -13.414 -0.69 1 98.62 85 ALA B CA 1
ATOM 1748 C C . ALA B 1 85 ? -0.52 -13.836 -1.735 1 98.62 85 ALA B C 1
ATOM 1750 O O . ALA B 1 85 ? -0.385 -14.898 -2.352 1 98.62 85 ALA B O 1
ATOM 1751 N N . ARG B 1 86 ? -1.497 -12.992 -1.967 1 98.81 86 ARG B N 1
ATOM 1752 C CA . ARG B 1 86 ? -2.539 -13.305 -2.941 1 98.81 86 ARG B CA 1
ATOM 1753 C C . ARG B 1 86 ? -1.953 -13.453 -4.34 1 98.81 86 ARG B C 1
ATOM 1755 O O . ARG B 1 86 ? -2.264 -14.422 -5.047 1 98.81 86 ARG B O 1
ATOM 1762 N N . ILE B 1 87 ? -1.1 -12.539 -4.68 1 98.81 87 ILE B N 1
ATOM 1763 C CA . ILE B 1 87 ? -0.459 -12.586 -5.988 1 98.81 87 ILE B CA 1
ATOM 1764 C C . ILE B 1 87 ? 0.372 -13.867 -6.109 1 98.81 87 ILE B C 1
ATOM 1766 O O . ILE B 1 87 ? 0.263 -14.594 -7.102 1 98.81 87 ILE B O 1
ATOM 1770 N N . ALA B 1 88 ? 1.185 -14.156 -5.09 1 98.81 88 ALA B N 1
ATOM 1771 C CA . ALA B 1 88 ? 2.086 -15.305 -5.125 1 98.81 88 ALA B CA 1
ATOM 1772 C C . ALA B 1 88 ? 1.303 -16.609 -5.141 1 98.81 88 ALA B C 1
ATOM 1774 O O . ALA B 1 88 ? 1.649 -17.547 -5.875 1 98.81 88 ALA B O 1
ATOM 1775 N N . VAL B 1 89 ? 0.248 -16.719 -4.383 1 98.62 89 VAL B N 1
ATOM 1776 C CA . VAL B 1 89 ? -0.56 -17.922 -4.328 1 98.62 89 VAL B CA 1
ATOM 1777 C C . VAL B 1 89 ? -1.229 -18.156 -5.68 1 98.62 89 VAL B C 1
ATOM 1779 O O . VAL B 1 89 ? -1.275 -19.297 -6.168 1 98.62 89 VAL B O 1
ATOM 1782 N N . TYR B 1 90 ? -1.747 -17.094 -6.273 1 98.75 90 TYR B N 1
ATOM 1783 C CA . TYR B 1 90 ? -2.314 -17.219 -7.613 1 98.75 90 TYR B CA 1
ATOM 1784 C C . TYR B 1 90 ? -1.284 -17.781 -8.594 1 98.75 90 TYR B C 1
ATOM 1786 O O . TYR B 1 90 ? -1.588 -18.672 -9.375 1 98.75 90 TYR B O 1
ATOM 1794 N N . GLU B 1 91 ? -0.057 -17.25 -8.539 1 98.5 91 GLU B N 1
ATOM 1795 C CA . GLU B 1 91 ? 0.993 -17.719 -9.438 1 98.5 91 GLU B CA 1
ATOM 1796 C C . GLU B 1 91 ? 1.337 -19.172 -9.164 1 98.5 91 GLU B C 1
ATOM 1798 O O . GLU B 1 91 ? 1.51 -19.969 -10.094 1 98.5 91 GLU B O 1
ATOM 1803 N N . LEU B 1 92 ? 1.416 -19.516 -7.898 1 98.06 92 LEU B N 1
ATOM 1804 C CA . LEU B 1 92 ? 1.763 -20.875 -7.5 1 98.06 92 LEU B CA 1
ATOM 1805 C C . LEU B 1 92 ? 0.748 -21.875 -8.047 1 98.06 92 LEU B C 1
ATOM 1807 O O . LEU B 1 92 ? 1.117 -22.969 -8.477 1 98.06 92 LEU B O 1
ATOM 1811 N N . LEU B 1 93 ? -0.504 -21.469 -8.102 1 97.25 93 LEU B N 1
ATOM 1812 C CA . LEU B 1 93 ? -1.564 -22.438 -8.383 1 97.25 93 LEU B CA 1
ATOM 1813 C C . LEU B 1 93 ? -1.931 -22.422 -9.867 1 97.25 93 LEU B C 1
ATOM 1815 O O . LEU B 1 93 ? -2.346 -23.438 -10.422 1 97.25 93 LEU B O 1
ATOM 1819 N N . TYR B 1 94 ? -1.813 -21.25 -10.555 1 97.25 94 TYR B N 1
ATOM 1820 C CA . TYR B 1 94 ? -2.531 -21.125 -11.82 1 97.25 94 TYR B CA 1
ATOM 1821 C C . TYR B 1 94 ? -1.601 -20.656 -12.93 1 97.25 94 TYR B C 1
ATOM 1823 O O . TYR B 1 94 ? -1.997 -20.594 -14.094 1 97.25 94 TYR B O 1
ATOM 1831 N N . VAL B 1 95 ? -0.368 -20.281 -12.578 1 96.69 95 VAL B N 1
ATOM 1832 C CA . VAL B 1 95 ? 0.575 -19.844 -13.609 1 96.69 95 VAL B CA 1
ATOM 1833 C C . VAL B 1 95 ? 1.72 -20.859 -13.719 1 96.69 95 VAL B C 1
ATOM 1835 O O . VAL B 1 95 ? 2.785 -20.656 -13.125 1 96.69 95 VAL B O 1
ATOM 1838 N N . ASP B 1 96 ? 1.665 -21.734 -14.617 1 94 96 ASP B N 1
ATOM 1839 C CA . ASP B 1 96 ? 2.541 -22.891 -14.727 1 94 96 ASP B CA 1
ATOM 1840 C C . ASP B 1 96 ? 3.934 -22.484 -15.203 1 94 96 ASP B C 1
ATOM 1842 O O . ASP B 1 96 ? 4.918 -23.172 -14.906 1 94 96 ASP B O 1
ATOM 1846 N N . GLU B 1 97 ? 3.98 -21.406 -15.836 1 94.81 97 GLU B N 1
ATOM 1847 C CA . GLU B 1 97 ? 5.25 -21.016 -16.438 1 94.81 97 GLU B CA 1
ATOM 1848 C C . GLU B 1 97 ? 6.203 -20.438 -15.406 1 94.81 97 GLU B C 1
ATOM 1850 O O . GLU B 1 97 ? 7.402 -20.297 -15.664 1 94.81 97 GLU B O 1
ATOM 1855 N N . ILE B 1 98 ? 5.723 -20.188 -14.219 1 95.75 98 ILE B N 1
ATOM 1856 C CA . ILE B 1 98 ? 6.551 -19.578 -13.18 1 95.75 98 ILE B CA 1
ATOM 1857 C C . ILE B 1 98 ? 6.934 -20.641 -12.148 1 95.75 98 ILE B C 1
ATOM 1859 O O . ILE B 1 98 ? 6.066 -21.312 -11.586 1 95.75 98 ILE B O 1
ATOM 1863 N N . ASP B 1 99 ? 8.211 -20.797 -11.945 1 96.44 99 ASP B N 1
ATOM 1864 C CA . ASP B 1 99 ? 8.719 -21.688 -10.906 1 96.44 99 ASP B CA 1
ATOM 1865 C C . ASP B 1 99 ? 8.25 -21.234 -9.523 1 96.44 99 ASP B C 1
ATOM 1867 O O . ASP B 1 99 ? 8.25 -20.047 -9.219 1 96.44 99 ASP B O 1
ATOM 1871 N N . ASP B 1 100 ? 7.91 -22.219 -8.695 1 97.25 100 ASP B N 1
ATOM 1872 C CA . ASP B 1 100 ? 7.449 -21.906 -7.348 1 97.25 100 ASP B CA 1
ATOM 1873 C C . ASP B 1 100 ? 8.469 -21.062 -6.594 1 97.25 100 ASP B C 1
ATOM 1875 O O . ASP B 1 100 ? 8.102 -20.078 -5.941 1 97.25 100 ASP B O 1
ATOM 1879 N N . ALA B 1 101 ? 9.75 -21.438 -6.695 1 97.19 101 ALA B N 1
ATOM 1880 C CA . ALA B 1 101 ? 10.805 -20.734 -5.988 1 97.19 101 ALA B CA 1
ATOM 1881 C C . ALA B 1 101 ? 10.867 -19.266 -6.426 1 97.19 101 ALA B C 1
ATOM 1883 O O . ALA B 1 101 ? 11.172 -18.391 -5.621 1 97.19 101 ALA B O 1
ATOM 1884 N N . VAL B 1 102 ? 10.594 -19.062 -7.699 1 97.69 102 VAL B N 1
ATOM 1885 C CA . VAL B 1 102 ? 10.633 -17.719 -8.242 1 97.69 102 VAL B CA 1
ATOM 1886 C C . VAL B 1 102 ? 9.453 -16.906 -7.707 1 97.69 102 VAL B C 1
ATOM 1888 O O . VAL B 1 102 ? 9.617 -15.773 -7.262 1 97.69 102 VAL B O 1
ATOM 1891 N N . ALA B 1 103 ? 8.195 -17.484 -7.73 1 98.06 103 ALA B N 1
ATOM 1892 C CA . ALA B 1 103 ? 7.012 -16.812 -7.203 1 98.06 103 ALA B CA 1
ATOM 1893 C C . ALA B 1 103 ? 7.215 -16.406 -5.746 1 98.06 103 ALA B C 1
ATOM 1895 O O . ALA B 1 103 ? 6.891 -15.281 -5.359 1 98.06 103 ALA B O 1
ATOM 1896 N N . ILE B 1 104 ? 7.809 -17.297 -4.977 1 98.5 104 ILE B N 1
ATOM 1897 C CA . ILE B 1 104 ? 8.039 -17.062 -3.555 1 98.5 104 ILE B CA 1
ATOM 1898 C C . ILE B 1 104 ? 9.102 -15.977 -3.377 1 98.5 104 ILE B C 1
ATOM 1900 O O . ILE B 1 104 ? 8.898 -15.023 -2.623 1 98.5 104 ILE B O 1
ATOM 1904 N N . SER B 1 105 ? 10.234 -16.094 -4.105 1 98.5 105 SER B N 1
ATOM 1905 C CA . SER B 1 105 ? 11.344 -15.148 -3.967 1 98.5 105 SER B CA 1
ATOM 1906 C C . SER B 1 105 ? 10.914 -13.727 -4.332 1 98.5 105 SER B C 1
ATOM 1908 O O . SER B 1 105 ? 11.328 -12.766 -3.684 1 98.5 105 SER B O 1
ATOM 1910 N N . GLU B 1 106 ? 10.125 -13.625 -5.379 1 98.31 106 GLU B N 1
ATOM 1911 C CA . GLU B 1 106 ? 9.656 -12.312 -5.801 1 98.31 106 GLU B CA 1
ATOM 1912 C C . GLU B 1 106 ? 8.766 -11.672 -4.742 1 98.31 106 GLU B C 1
ATOM 1914 O O . GLU B 1 106 ? 8.867 -10.477 -4.465 1 98.31 106 GLU B O 1
ATOM 1919 N N . ALA B 1 107 ? 7.84 -12.43 -4.164 1 98.75 107 ALA B N 1
ATOM 1920 C CA . ALA B 1 107 ? 6.977 -11.922 -3.104 1 98.75 107 ALA B CA 1
ATOM 1921 C C . ALA B 1 107 ? 7.797 -11.477 -1.895 1 98.75 107 ALA B C 1
ATOM 1923 O O . ALA B 1 107 ? 7.543 -10.414 -1.323 1 98.75 107 ALA B O 1
ATOM 1924 N N . VAL B 1 108 ? 8.789 -12.25 -1.52 1 98.69 108 VAL B N 1
ATOM 1925 C CA . VAL B 1 108 ? 9.641 -11.992 -0.36 1 98.69 108 VAL B CA 1
ATOM 1926 C C . VAL B 1 108 ? 10.453 -10.719 -0.59 1 98.69 108 VAL B C 1
ATOM 1928 O O . VAL B 1 108 ? 10.594 -9.891 0.312 1 98.69 108 VAL B O 1
ATOM 1931 N N . GLU B 1 109 ? 11 -10.562 -1.775 1 98.12 109 GLU B N 1
ATOM 1932 C CA . GLU B 1 109 ? 11.805 -9.391 -2.1 1 98.12 109 GLU B CA 1
ATOM 1933 C C . GLU B 1 109 ? 10.961 -8.117 -2.074 1 98.12 109 GLU B C 1
ATOM 1935 O O . GLU B 1 109 ? 11.391 -7.09 -1.555 1 98.12 109 GLU B O 1
ATOM 1940 N N . LEU B 1 110 ? 9.758 -8.172 -2.65 1 98.12 110 LEU B N 1
ATOM 1941 C CA . LEU B 1 110 ? 8.883 -7.008 -2.617 1 98.12 110 LEU B CA 1
ATOM 1942 C C . LEU B 1 110 ? 8.484 -6.668 -1.185 1 98.12 110 LEU B C 1
ATOM 1944 O O . LEU B 1 110 ? 8.367 -5.496 -0.828 1 98.12 110 LEU B O 1
ATOM 1948 N N . ALA B 1 111 ? 8.258 -7.691 -0.353 1 98.19 111 ALA B N 1
ATOM 1949 C CA . ALA B 1 111 ? 7.941 -7.461 1.055 1 98.19 111 ALA B CA 1
ATOM 1950 C C . ALA B 1 111 ? 9.094 -6.758 1.766 1 98.19 111 ALA B C 1
ATOM 1952 O O . ALA B 1 111 ? 8.875 -5.883 2.605 1 98.19 111 ALA B O 1
ATOM 1953 N N . ARG B 1 112 ? 10.312 -7.164 1.451 1 97.31 112 ARG B N 1
ATOM 1954 C CA . ARG B 1 112 ? 11.5 -6.551 2.037 1 97.31 112 ARG B CA 1
ATOM 1955 C C . ARG B 1 112 ? 11.531 -5.051 1.767 1 97.31 112 ARG B C 1
ATOM 1957 O O . ARG B 1 112 ? 11.992 -4.273 2.605 1 97.31 112 ARG B O 1
ATOM 1964 N N . GLN B 1 113 ? 11.102 -4.684 0.681 1 95.31 113 GLN B N 1
ATOM 1965 C CA . GLN B 1 113 ? 11.18 -3.291 0.25 1 95.31 113 GLN B CA 1
ATOM 1966 C C . GLN B 1 113 ? 9.992 -2.486 0.77 1 95.31 113 GLN B C 1
ATOM 1968 O O . GLN B 1 113 ? 10.102 -1.282 1.004 1 95.31 113 GLN B O 1
ATOM 1973 N N . MET B 1 114 ? 8.828 -3.143 1.008 1 96.62 114 MET B N 1
ATOM 1974 C CA . MET B 1 114 ? 7.594 -2.367 1.104 1 96.62 114 MET B CA 1
ATOM 1975 C C . MET B 1 114 ? 6.934 -2.561 2.465 1 96.62 114 MET B C 1
ATOM 1977 O O . MET B 1 114 ? 6.074 -1.77 2.859 1 96.62 114 MET B O 1
ATOM 1981 N N . SER B 1 115 ? 7.219 -3.646 3.133 1 96.88 115 SER B N 1
ATOM 1982 C CA . SER B 1 115 ? 6.48 -4.035 4.332 1 96.88 115 SER B CA 1
ATOM 1983 C C . SER B 1 115 ? 7.391 -4.055 5.555 1 96.88 115 SER B C 1
ATOM 1985 O O . SER B 1 115 ? 8.32 -3.254 5.66 1 96.88 115 SER B O 1
ATOM 1987 N N . THR B 1 116 ? 7.105 -4.82 6.586 1 94.44 116 THR B N 1
ATOM 1988 C CA . THR B 1 116 ? 7.852 -4.801 7.84 1 94.44 116 THR B CA 1
ATOM 1989 C C . THR B 1 116 ? 9.109 -5.66 7.734 1 94.44 116 THR B C 1
ATOM 1991 O O . THR B 1 116 ? 9.258 -6.445 6.797 1 94.44 116 THR B O 1
ATOM 1994 N N . ASP B 1 117 ? 9.938 -5.527 8.758 1 93.94 117 ASP B N 1
ATOM 1995 C CA . ASP B 1 117 ? 11.164 -6.32 8.82 1 93.94 117 ASP B CA 1
ATOM 1996 C C . ASP B 1 117 ? 10.852 -7.809 8.93 1 93.94 117 ASP B C 1
ATOM 1998 O O . ASP B 1 117 ? 11.641 -8.648 8.492 1 93.94 117 ASP B O 1
ATOM 2002 N N . ASP B 1 118 ? 9.688 -8.141 9.383 1 94.31 118 ASP B N 1
ATOM 2003 C CA . ASP B 1 118 ? 9.32 -9.539 9.594 1 94.31 118 ASP B CA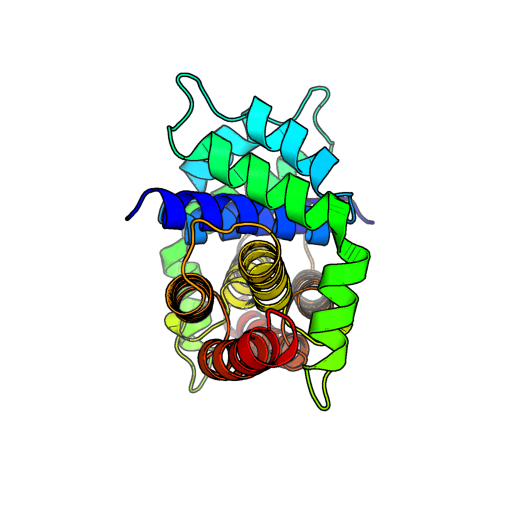 1
ATOM 2004 C C . ASP B 1 118 ? 8.609 -10.109 8.367 1 94.31 118 ASP B C 1
ATOM 2006 O O . ASP B 1 118 ? 8.469 -11.328 8.242 1 94.31 118 ASP B O 1
ATOM 2010 N N . SER B 1 119 ? 8.234 -9.273 7.449 1 96.62 119 SER B N 1
ATOM 2011 C CA . SER B 1 119 ? 7.363 -9.68 6.352 1 96.62 119 SER B CA 1
ATOM 2012 C C . SER B 1 119 ? 8.062 -10.68 5.434 1 96.62 119 SER B C 1
ATOM 2014 O O . SER B 1 119 ? 7.453 -11.664 5.008 1 96.62 119 SER B O 1
ATOM 2016 N N . PRO B 1 120 ? 9.375 -10.492 5.156 1 97.94 120 PRO B N 1
ATOM 2017 C CA . PRO B 1 120 ? 10.031 -11.453 4.273 1 97.94 120 PRO B CA 1
ATOM 2018 C C . PRO B 1 120 ? 10.047 -12.867 4.848 1 97.94 120 PRO B C 1
ATOM 2020 O O . PRO B 1 120 ? 9.711 -13.828 4.148 1 97.94 120 PRO B O 1
ATOM 2023 N N . ARG B 1 121 ? 10.398 -12.977 6.066 1 97.06 121 ARG B N 1
ATOM 2024 C CA . ARG B 1 121 ? 10.422 -14.289 6.707 1 97.06 121 ARG B CA 1
ATOM 2025 C C . ARG B 1 121 ? 9.023 -14.883 6.805 1 97.06 121 ARG B C 1
ATOM 2027 O O . ARG B 1 121 ? 8.828 -16.078 6.57 1 97.06 121 ARG B O 1
ATOM 2034 N N . PHE B 1 122 ? 8.086 -14.133 7.137 1 96.19 122 PHE B N 1
ATOM 2035 C CA . PHE B 1 122 ? 6.699 -14.57 7.258 1 96.19 122 PHE B CA 1
ATOM 2036 C C . PHE B 1 122 ? 6.18 -15.102 5.93 1 96.19 122 PHE B C 1
ATOM 2038 O O . PHE B 1 122 ? 5.637 -16.203 5.863 1 96.19 122 PHE B O 1
ATOM 2045 N N . LEU B 1 123 ? 6.328 -14.32 4.855 1 97.62 123 LEU B N 1
ATOM 2046 C CA . LEU B 1 123 ? 5.824 -14.719 3.545 1 97.62 123 LEU B CA 1
ATOM 2047 C C . LEU B 1 123 ? 6.566 -15.953 3.033 1 97.62 123 LEU B C 1
ATOM 2049 O O . LEU B 1 123 ? 5.965 -16.828 2.414 1 97.62 123 LEU B O 1
ATOM 2053 N N . ASN B 1 124 ? 7.883 -15.922 3.293 1 98.06 124 ASN B N 1
ATOM 2054 C CA . ASN B 1 124 ? 8.656 -17.094 2.887 1 98.06 124 ASN B CA 1
ATOM 2055 C C . ASN B 1 124 ? 8.117 -18.359 3.527 1 98.06 124 ASN B C 1
ATOM 2057 O O . ASN B 1 124 ? 7.953 -19.375 2.852 1 98.06 124 ASN B O 1
ATOM 2061 N N . GLY B 1 125 ? 7.871 -18.344 4.797 1 96.81 125 GLY B N 1
ATOM 2062 C CA . GLY B 1 125 ? 7.312 -19.484 5.488 1 96.81 125 GLY B CA 1
ATOM 2063 C C . GLY B 1 125 ? 5.926 -19.859 5.004 1 96.81 125 GLY B C 1
ATOM 2064 O O . GLY B 1 125 ? 5.656 -21.031 4.715 1 96.81 125 GLY B O 1
ATOM 2065 N N . LEU B 1 126 ? 5.047 -18.969 4.902 1 97 126 LEU B N 1
ATOM 2066 C CA . LEU B 1 126 ? 3.664 -19.156 4.477 1 97 126 LEU B CA 1
ATOM 2067 C C . LEU B 1 126 ? 3.604 -19.766 3.078 1 97 126 LEU B C 1
ATOM 2069 O O . LEU B 1 126 ? 2.947 -20.781 2.865 1 97 126 LEU B O 1
ATOM 2073 N N . LEU B 1 127 ? 4.277 -19.109 2.105 1 98.19 127 LEU B N 1
ATOM 2074 C CA . LEU B 1 127 ? 4.219 -19.516 0.705 1 98.19 127 LEU B CA 1
ATOM 2075 C C . LEU B 1 127 ? 4.945 -20.828 0.486 1 98.19 127 LEU B C 1
ATOM 2077 O O . LEU B 1 127 ? 4.547 -21.641 -0.363 1 98.19 127 LEU B O 1
ATOM 2081 N N . GLY B 1 128 ? 6.027 -21.016 1.312 1 97.19 128 GLY B N 1
ATOM 2082 C CA . GLY B 1 128 ? 6.703 -22.297 1.261 1 97.19 128 GLY B CA 1
ATOM 2083 C C . GLY B 1 128 ? 5.797 -23.453 1.611 1 97.19 128 GLY B C 1
ATOM 2084 O O . GLY B 1 128 ? 5.793 -24.484 0.922 1 97.19 128 GLY B O 1
ATOM 2085 N N . ARG B 1 129 ? 5.02 -23.328 2.623 1 96.06 129 ARG B N 1
ATOM 2086 C CA . ARG B 1 129 ? 4.082 -24.359 3.031 1 96.06 129 ARG B CA 1
ATOM 2087 C C . ARG B 1 129 ? 3.016 -24.594 1.965 1 96.06 129 ARG B C 1
ATOM 2089 O O . ARG B 1 129 ? 2.6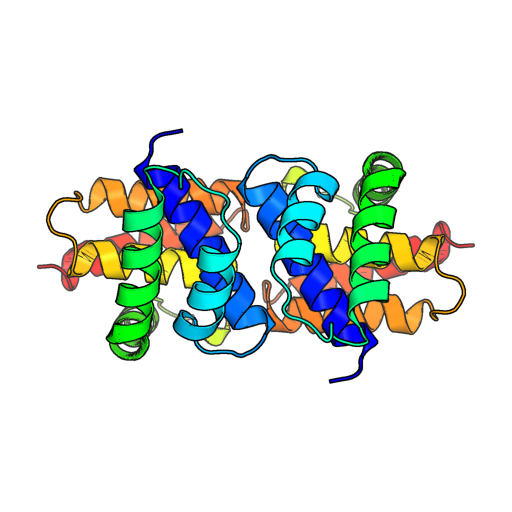56 -25.734 1.672 1 96.06 129 ARG B O 1
ATOM 2096 N N . ILE B 1 130 ? 2.504 -23.547 1.408 1 96.56 130 ILE B N 1
ATOM 2097 C CA . ILE B 1 130 ? 1.463 -23.672 0.392 1 96.56 130 ILE B CA 1
ATOM 2098 C C . ILE B 1 130 ? 2.023 -24.375 -0.841 1 96.56 130 ILE B C 1
ATOM 2100 O O . ILE B 1 130 ? 1.376 -25.266 -1.404 1 96.56 130 ILE B O 1
ATOM 2104 N N . ALA B 1 131 ? 3.184 -23.969 -1.245 1 96.31 131 ALA B N 1
ATOM 2105 C CA . ALA B 1 131 ? 3.816 -24.594 -2.402 1 96.31 131 ALA B CA 1
ATOM 2106 C C . ALA B 1 131 ? 4.047 -26.078 -2.162 1 96.31 131 ALA B C 1
ATOM 2108 O O . ALA B 1 131 ? 3.902 -26.891 -3.078 1 96.31 131 ALA B O 1
ATOM 2109 N N . GLU B 1 132 ? 4.379 -26.406 -1.002 1 92.75 132 GLU B N 1
ATOM 2110 C CA . GLU B 1 132 ? 4.695 -27.797 -0.655 1 92.75 132 GLU B CA 1
ATOM 2111 C C . GLU B 1 132 ? 3.43 -28.641 -0.586 1 92.75 132 GLU B C 1
ATOM 2113 O O . GLU B 1 132 ? 3.426 -29.797 -1.028 1 92.75 132 GLU B O 1
ATOM 2118 N N . TYR B 1 133 ? 2.32 -28.031 -0.096 1 84.75 133 TYR B N 1
ATOM 2119 C CA . TYR B 1 133 ? 1.194 -28.891 0.258 1 84.75 133 TYR B CA 1
ATOM 2120 C C . TYR B 1 133 ? 0.012 -28.641 -0.674 1 84.75 133 TYR B C 1
ATOM 2122 O O . TYR B 1 133 ? -0.849 -29.516 -0.83 1 84.75 133 TYR B O 1
ATOM 2130 N N . ALA B 1 134 ? -0.018 -27.484 -1.261 1 74.62 134 ALA B N 1
ATOM 2131 C CA . ALA B 1 134 ? -1.231 -27.188 -2.014 1 74.62 134 ALA B CA 1
ATOM 2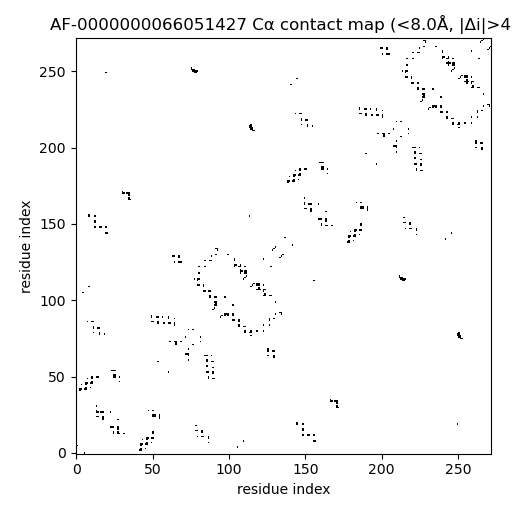132 C C . ALA B 1 134 ? -0.979 -27.25 -3.516 1 74.62 134 ALA B C 1
ATOM 2134 O O . ALA B 1 134 ? -1.921 -27.359 -4.305 1 74.62 134 ALA B O 1
ATOM 2135 N N . THR B 1 135 ? 0.208 -27.047 -3.922 1 69.75 135 THR B N 1
ATOM 2136 C CA . THR B 1 135 ? 0.486 -27.109 -5.352 1 69.75 135 THR B CA 1
ATOM 2137 C C . THR B 1 135 ? 0.923 -28.516 -5.758 1 69.75 135 THR B C 1
ATOM 2139 O O . THR B 1 135 ? 1.138 -28.781 -6.941 1 69.75 135 THR B O 1
ATOM 2142 N N . ARG B 1 136 ? 1.079 -29.375 -4.77 1 60.31 136 ARG B N 1
ATOM 2143 C CA . ARG B 1 136 ? 1.391 -30.766 -5.078 1 60.31 136 ARG B CA 1
ATOM 2144 C C . ARG B 1 136 ? 0.135 -31.625 -5.035 1 60.31 136 ARG B C 1
ATOM 2146 O O . ARG B 1 136 ? -0.811 -31.328 -4.305 1 60.31 136 ARG B O 1
#